Protein AF-A0A7M1NVA7-F1 (afdb_monomer_lite)

pLDDT: mean 88.09, std 11.73, range [38.91, 98.06]

Sequence (233 aa):
MAKPTKEDQPFVYQLGQDVAKLGFEIEKLKSKSVKAMRVTVPARPEDYNGGDLIAKVSLPDEYQHMICIKSRNNEIALIQTGETLEIAAEYREYEFYLAPVYKLNNDAVNATFDPEIVAEIEKTKRDALIYKYLAKYLTDNYLTQVRNEPQVKEYIRALNVYNANVYVNKNGLDALLAKPFVINVQGAELPPKYNEEAKSAIKTELDNINAGRVDLNNASNFEIENYFIDSGV

Foldseek 3Di:
DDDDDPVCVVVVVVVVVVVVVVVVVVVVVVVVPQDWDKDKAAADDPPDPDDWDKDKDQDDPVQAQFFKWKDDPNDTDTDGHHRMDIDTHHNHMDMII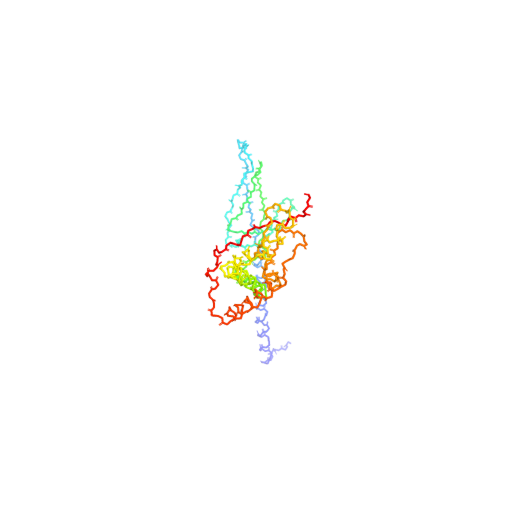IGGDGHPDPPDDDDDDDPVVVVVVVVVVVQQLLQLQLQVVCVVPPQVVCQPDPVQVVLQVVVVDPPWTKFQDPPGRVCCLVFGIDILEPPDDDDVVSRVVSNVVSVVVVVCVVVVVDDSVVRVPPDGDDGHRDDDD

Organism: Haemophilus parainfluenzae (NCBI:txid729)

Radius of gyration: 39.61 Å; chains: 1; bounding box: 88×74×84 Å

Secondary structure (DSSP, 8-state):
-PPPPTTTHHHHHHHHHHHHHHHHHHHHHHTT---PEEEEEPPPPTT--SSPPEEEEEPPGGGTTEEEEEEETTEEEEEE--SEEEEE--SS-EEEEEEEEEE-----------HHHHHHHHHHHHHHHHHHHHHHHHIIIIIHHHHH-HHHHHHHHHTT-TT--EEE--S-HHHHHH-SEEESBTT----HHHHHHHHHHHHHHHHHHHTT-S-GGGGTT--PPP---B---

Structure (mmCIF, N/CA/C/O backbone):
data_AF-A0A7M1NVA7-F1
#
_entry.id   AF-A0A7M1NVA7-F1
#
loop_
_atom_site.group_PDB
_atom_site.id
_atom_site.type_symbol
_atom_site.label_atom_id
_atom_site.label_alt_id
_atom_site.label_comp_id
_atom_site.label_asym_id
_atom_site.label_entity_id
_atom_site.label_seq_id
_atom_site.pdbx_PDB_ins_code
_atom_site.Cartn_x
_atom_site.Cartn_y
_atom_site.Cartn_z
_atom_site.occupancy
_atom_site.B_iso_or_equiv
_atom_site.auth_seq_id
_atom_site.auth_comp_id
_atom_site.auth_asym_id
_atom_site.auth_atom_id
_atom_site.pdbx_PDB_model_num
ATOM 1 N N . MET A 1 1 ? -64.372 -36.812 47.906 1.00 38.91 1 MET A N 1
ATOM 2 C CA . MET A 1 1 ? -62.968 -36.432 47.638 1.00 38.91 1 MET A CA 1
ATOM 3 C C . MET A 1 1 ? -62.234 -37.685 47.190 1.00 38.91 1 MET A C 1
ATOM 5 O O . MET A 1 1 ? -62.098 -38.601 47.992 1.00 38.91 1 MET A O 1
ATOM 9 N N . ALA A 1 2 ? -61.882 -37.788 45.907 1.00 47.19 2 ALA A N 1
ATOM 10 C CA . ALA A 1 2 ? -61.134 -38.934 45.389 1.00 47.19 2 ALA A CA 1
ATOM 11 C C . ALA A 1 2 ? -59.668 -38.829 45.841 1.00 47.19 2 ALA A C 1
ATOM 13 O O . ALA A 1 2 ? -59.059 -37.767 45.723 1.00 47.19 2 ALA A O 1
ATOM 14 N N . LYS A 1 3 ? -59.130 -39.910 46.418 1.00 51.25 3 LYS A N 1
ATOM 15 C CA . LYS A 1 3 ? -57.710 -40.020 46.779 1.00 51.25 3 LYS A CA 1
ATOM 16 C C . LYS A 1 3 ? -56.898 -40.174 45.485 1.00 51.25 3 LYS A C 1
ATOM 18 O O . LYS A 1 3 ? -57.320 -40.978 44.656 1.00 51.25 3 LYS A O 1
ATOM 23 N N . PRO A 1 4 ? -55.762 -39.474 45.317 1.00 52.53 4 PRO A N 1
ATOM 24 C CA . PRO A 1 4 ? -54.924 -39.636 44.132 1.00 52.53 4 PRO A CA 1
ATOM 25 C C . PRO A 1 4 ? -54.472 -41.093 44.014 1.00 52.53 4 PRO A C 1
ATOM 27 O O . PRO A 1 4 ? -54.009 -41.684 44.997 1.00 52.53 4 PRO A O 1
ATOM 30 N N . THR A 1 5 ? -54.636 -41.681 42.835 1.00 55.12 5 THR A N 1
ATOM 31 C CA . THR A 1 5 ? -54.206 -43.049 42.532 1.00 55.12 5 THR A CA 1
ATOM 32 C C . THR A 1 5 ? -52.701 -43.079 42.254 1.00 55.12 5 THR A C 1
ATOM 34 O O . THR A 1 5 ? -52.112 -42.073 41.869 1.00 55.12 5 THR A O 1
ATOM 37 N N . LYS A 1 6 ? -52.043 -44.228 42.478 1.00 54.78 6 LYS A N 1
ATOM 38 C CA . LYS A 1 6 ? -50.573 -44.389 42.380 1.00 54.78 6 LYS A CA 1
ATOM 39 C C . LYS A 1 6 ? -49.962 -43.941 41.037 1.00 54.78 6 LYS A C 1
ATOM 41 O O . LYS A 1 6 ? -48.772 -43.657 41.000 1.00 54.78 6 LYS A O 1
ATOM 46 N N . GLU A 1 7 ? -50.757 -43.857 39.974 1.00 56.41 7 GLU A N 1
ATOM 47 C CA . GLU A 1 7 ? -50.339 -43.405 38.638 1.00 56.41 7 GLU A CA 1
ATOM 48 C C . GLU A 1 7 ? -50.310 -41.873 38.476 1.00 56.41 7 GLU A C 1
ATOM 50 O O . GLU A 1 7 ? -49.596 -41.377 37.612 1.00 56.41 7 GLU A O 1
ATOM 55 N N . ASP A 1 8 ? -50.994 -41.112 39.340 1.00 54.03 8 ASP A N 1
ATOM 56 C CA . ASP A 1 8 ? -51.009 -39.637 39.313 1.00 54.03 8 ASP A CA 1
ATOM 57 C C . ASP A 1 8 ? -49.852 -39.024 40.122 1.00 54.03 8 ASP A C 1
ATOM 59 O O . ASP A 1 8 ? -49.488 -37.859 39.953 1.00 54.03 8 ASP A O 1
ATOM 63 N N . GLN A 1 9 ? -49.246 -39.813 41.016 1.00 57.34 9 GLN A N 1
ATOM 64 C CA . GLN A 1 9 ? -48.135 -39.382 41.870 1.00 57.34 9 GLN A CA 1
ATOM 65 C C . GLN A 1 9 ? -46.875 -38.943 41.099 1.00 57.34 9 GLN A C 1
ATOM 67 O O . GLN A 1 9 ? -46.295 -37.931 41.493 1.00 57.34 9 GLN A O 1
ATOM 72 N N . PRO A 1 10 ? -46.447 -39.617 40.009 1.00 71.69 10 PRO A N 1
ATOM 73 C CA . PRO A 1 10 ? -45.295 -39.193 39.213 1.00 71.69 10 PRO A CA 1
ATOM 74 C C . PRO A 1 10 ? -45.533 -37.852 38.512 1.00 71.69 10 PRO A C 1
ATOM 76 O O . PRO A 1 10 ? -44.642 -37.007 38.496 1.00 71.69 10 PRO A O 1
ATOM 79 N N . PHE A 1 11 ? -46.742 -37.627 37.984 1.00 73.19 11 PHE A N 1
ATOM 80 C CA . PHE A 1 11 ? -47.093 -36.377 37.307 1.00 73.19 11 PHE A CA 1
ATOM 81 C C . PHE A 1 11 ? -47.162 -35.203 38.289 1.00 73.19 11 PHE A C 1
ATOM 83 O O . PHE A 1 11 ? -46.571 -34.156 38.042 1.00 73.19 11 PHE A O 1
ATOM 90 N N . VAL A 1 12 ? -47.818 -35.386 39.440 1.00 77.31 12 VAL A N 1
ATOM 91 C CA . VAL A 1 12 ? -47.896 -34.353 40.488 1.00 77.31 12 VAL A CA 1
ATOM 92 C C . VAL A 1 12 ? -46.509 -34.031 41.057 1.00 77.31 12 VAL A C 1
ATOM 94 O O . VAL A 1 12 ? -46.211 -32.870 41.336 1.00 77.31 12 VAL A O 1
ATOM 97 N N . TYR A 1 13 ? -45.639 -35.034 41.195 1.00 77.25 13 TYR A N 1
ATOM 98 C CA . TYR A 1 13 ? -44.262 -34.844 41.648 1.00 77.25 13 TYR A CA 1
ATOM 99 C C . TYR A 1 13 ? -43.411 -34.082 40.621 1.00 77.25 13 TYR A C 1
ATOM 101 O O . TYR A 1 13 ? -42.731 -33.126 40.993 1.00 77.25 13 TYR A O 1
ATOM 109 N N . GLN A 1 14 ? -43.499 -34.442 39.336 1.00 78.12 14 GLN A N 1
ATOM 110 C CA . GLN A 1 14 ? -42.801 -33.739 38.256 1.00 78.12 14 GLN A CA 1
ATOM 111 C C . GLN A 1 14 ? -43.275 -32.287 38.133 1.00 78.12 14 GLN A C 1
ATOM 113 O O . GLN A 1 14 ? -42.455 -31.375 38.081 1.00 78.12 14 GLN A O 1
ATOM 118 N N . LEU A 1 15 ? -44.589 -32.054 38.196 1.00 79.75 15 LEU A N 1
ATOM 119 C CA . LEU A 1 15 ? -45.159 -30.708 38.182 1.00 79.75 15 LEU A CA 1
ATOM 120 C C . LEU A 1 15 ? -44.648 -29.870 39.365 1.00 79.75 15 LEU A C 1
ATOM 122 O O . LEU A 1 15 ? -44.327 -28.697 39.200 1.00 79.75 15 LEU A O 1
ATOM 126 N N . GLY A 1 16 ? -44.519 -30.469 40.553 1.00 82.38 16 GLY A N 1
ATOM 127 C CA . GLY A 1 16 ? -43.923 -29.813 41.718 1.00 82.38 16 GLY A CA 1
ATOM 128 C C . GLY A 1 16 ? -42.455 -29.425 41.509 1.00 82.38 16 GLY A C 1
ATOM 129 O O . GLY A 1 16 ? -42.055 -28.325 41.896 1.00 82.38 16 GLY A O 1
ATOM 130 N N . GLN A 1 17 ? -41.659 -30.284 40.864 1.00 82.38 17 GLN A N 1
ATOM 131 C CA . GLN A 1 17 ? -40.270 -29.973 40.508 1.00 82.38 17 GLN A CA 1
ATOM 132 C C . GLN A 1 17 ? -40.178 -28.854 39.464 1.00 82.38 17 GLN A C 1
ATOM 134 O O . GLN A 1 17 ? -39.367 -27.940 39.621 1.00 82.38 17 GLN A O 1
ATOM 139 N N . ASP A 1 18 ? -41.030 -28.888 38.441 1.00 78.88 18 ASP A N 1
ATOM 140 C CA . ASP A 1 18 ? -41.051 -27.886 37.375 1.00 78.88 18 ASP A CA 1
ATOM 141 C C . ASP A 1 18 ? -41.488 -26.514 37.913 1.00 78.88 18 ASP A C 1
ATOM 143 O O . ASP A 1 18 ? -40.857 -25.499 37.617 1.00 78.88 18 ASP A O 1
ATOM 147 N N . VAL A 1 19 ? -42.499 -26.473 38.789 1.00 83.75 19 VAL A N 1
ATOM 148 C CA . VAL A 1 19 ? -42.936 -25.245 39.476 1.00 83.75 19 VAL A CA 1
ATOM 149 C C . VAL A 1 19 ? -41.848 -24.712 40.410 1.00 83.75 19 VAL A C 1
ATOM 151 O O . VAL A 1 19 ? -41.619 -23.503 40.448 1.00 83.75 19 VAL A O 1
ATOM 154 N N . ALA A 1 20 ? -41.132 -25.583 41.129 1.00 82.19 20 ALA A N 1
ATOM 155 C CA . ALA A 1 20 ? -40.004 -25.167 41.961 1.00 82.19 20 ALA A CA 1
ATOM 156 C C . ALA A 1 20 ? -38.867 -24.575 41.113 1.00 82.19 20 ALA A C 1
ATOM 158 O O . ALA A 1 20 ? -38.327 -23.523 41.456 1.00 82.19 20 ALA A O 1
ATOM 159 N N . LYS A 1 21 ? -38.537 -25.202 39.978 1.00 84.31 21 LYS A N 1
ATOM 160 C CA . LYS A 1 21 ? -37.525 -24.706 39.039 1.00 84.31 21 LYS A CA 1
ATOM 161 C C . LYS A 1 21 ? -37.910 -23.347 38.454 1.00 84.31 21 LYS A C 1
ATOM 163 O O . LYS A 1 21 ? -37.087 -22.434 38.474 1.00 84.31 21 LYS A O 1
ATOM 168 N N . LEU A 1 22 ? -39.163 -23.181 38.026 1.00 80.19 22 LEU A N 1
ATOM 169 C CA . LEU A 1 22 ? -39.696 -21.891 37.580 1.00 80.19 22 LEU A CA 1
ATOM 170 C C . LEU A 1 22 ? -39.637 -20.841 38.696 1.00 80.19 22 LEU A C 1
ATOM 172 O O . LEU A 1 22 ? -39.240 -19.709 38.444 1.00 80.19 22 LEU A O 1
ATOM 176 N N . GLY A 1 23 ? -39.952 -21.213 39.940 1.00 77.56 23 GLY A N 1
ATOM 177 C CA . GLY A 1 23 ? -39.800 -20.340 41.105 1.00 77.56 23 GLY A CA 1
ATOM 178 C C . GLY A 1 23 ? -38.357 -19.865 41.301 1.00 77.56 23 GLY A C 1
ATOM 179 O O . GLY A 1 23 ? -38.122 -18.671 41.474 1.00 77.56 23 GLY A O 1
ATOM 180 N N . PHE A 1 24 ? -37.379 -20.769 41.192 1.00 77.19 24 PHE A N 1
ATOM 181 C CA . PHE A 1 24 ? -35.955 -20.423 41.259 1.00 77.19 24 PHE A CA 1
ATOM 182 C C . PHE A 1 24 ? -35.499 -19.528 40.098 1.00 77.19 24 PHE A C 1
ATOM 184 O O . PHE A 1 24 ? -34.702 -18.613 40.306 1.00 77.19 24 PHE A O 1
ATOM 191 N N . GLU A 1 25 ? -35.979 -19.768 38.878 1.00 75.81 25 GLU A N 1
ATOM 192 C CA . GLU A 1 25 ? -35.665 -18.934 37.712 1.00 75.81 25 GLU A CA 1
ATOM 193 C C . GLU A 1 25 ? -36.296 -17.537 37.822 1.00 75.81 25 GLU A C 1
ATOM 195 O O . GLU A 1 25 ? -35.631 -16.540 37.539 1.00 75.81 25 GLU A O 1
ATOM 200 N N . ILE A 1 26 ? -37.528 -17.439 38.329 1.00 68.94 26 ILE A N 1
ATOM 201 C CA . ILE A 1 26 ? -38.206 -16.168 38.620 1.00 68.94 26 ILE A CA 1
ATOM 202 C C . ILE A 1 26 ? -37.483 -15.398 39.732 1.00 68.94 26 ILE A C 1
ATOM 204 O O . ILE A 1 26 ? -37.286 -14.191 39.604 1.00 68.94 26 ILE A O 1
ATOM 208 N N . GLU A 1 27 ? -37.039 -16.060 40.801 1.00 66.25 27 GLU A N 1
ATOM 209 C CA . GLU A 1 27 ? -36.246 -15.412 41.856 1.00 66.25 27 GLU A CA 1
ATOM 210 C C . GLU A 1 27 ? -34.886 -14.920 41.334 1.00 66.25 27 GLU A C 1
ATOM 212 O O . GLU A 1 27 ? -34.462 -13.817 41.676 1.00 66.25 27 GLU A O 1
ATOM 217 N N . LYS A 1 28 ? -34.242 -15.653 40.412 1.00 64.31 28 LYS A N 1
ATOM 218 C CA . LYS A 1 28 ? -33.047 -15.167 39.693 1.00 64.31 28 LYS A CA 1
ATOM 219 C C . LYS A 1 28 ? -33.331 -13.956 38.799 1.00 64.31 28 LYS A C 1
ATOM 221 O O . LYS A 1 28 ? -32.433 -13.153 38.563 1.00 64.31 28 LYS A O 1
ATOM 226 N N . LEU A 1 29 ? -34.548 -13.812 38.277 1.00 59.38 29 LEU A N 1
ATOM 227 C CA . LEU A 1 29 ? -34.959 -12.632 37.508 1.00 59.38 29 LEU A CA 1
ATOM 228 C C . LEU A 1 29 ? -35.267 -11.437 38.419 1.00 59.38 29 LEU A C 1
ATOM 230 O O . LEU A 1 29 ? -34.917 -10.312 38.075 1.00 59.38 29 LEU A O 1
ATOM 234 N N . LYS A 1 30 ? -35.845 -11.665 39.603 1.00 54.03 30 LYS A N 1
ATOM 235 C CA . LYS A 1 30 ? -36.041 -10.615 40.617 1.00 54.03 30 LYS A CA 1
ATOM 236 C C . LYS A 1 30 ? -34.721 -10.140 41.226 1.00 54.03 30 LYS A C 1
ATOM 238 O O . LYS A 1 30 ? -34.574 -8.950 41.474 1.00 54.03 30 LYS A O 1
ATOM 243 N N . SER A 1 31 ? -33.745 -11.032 41.418 1.00 47.41 31 SER A N 1
ATOM 244 C CA . SER A 1 31 ? -32.401 -10.666 41.889 1.00 47.41 31 SER A CA 1
ATOM 245 C C . SER A 1 31 ? -31.547 -9.964 40.825 1.00 47.41 31 SER A C 1
ATOM 247 O O . SER A 1 31 ? -30.564 -9.312 41.170 1.00 47.41 31 SER A O 1
ATOM 249 N N . LYS A 1 32 ? -31.963 -9.997 39.548 1.00 53.78 32 LYS A N 1
ATOM 250 C CA . LYS A 1 32 ? -31.504 -9.072 38.497 1.00 53.78 32 LYS A CA 1
ATOM 251 C C . LYS A 1 32 ? -32.165 -7.690 38.588 1.00 53.78 32 LYS A C 1
ATOM 253 O O . LYS A 1 32 ? -32.141 -6.943 37.612 1.00 53.78 32 LYS A O 1
ATOM 258 N N . SER A 1 33 ? -32.728 -7.298 39.736 1.00 53.47 33 SER A N 1
ATOM 259 C CA . SER A 1 33 ? -32.893 -5.880 40.056 1.00 53.47 33 SER A CA 1
ATOM 260 C C . SER A 1 33 ? -31.493 -5.270 40.127 1.00 53.47 33 SER A C 1
ATOM 262 O O . SER A 1 33 ? -30.859 -5.262 41.184 1.00 53.47 33 SER A O 1
ATOM 264 N N . VAL A 1 34 ? -30.955 -4.868 38.979 1.00 61.34 34 VAL A N 1
ATOM 265 C CA . VAL A 1 34 ? -29.620 -4.302 38.902 1.00 61.34 34 VAL A CA 1
ATOM 266 C C . VAL A 1 34 ? -29.663 -3.011 39.710 1.00 61.34 34 VAL A C 1
ATOM 268 O O . VAL A 1 34 ? -30.320 -2.043 39.326 1.00 61.34 34 VAL A O 1
ATOM 271 N N . LYS A 1 35 ? -29.082 -3.043 40.911 1.00 75.06 35 LYS A N 1
ATOM 272 C CA . LYS A 1 35 ? -29.121 -1.910 41.832 1.00 75.06 35 LYS A CA 1
ATOM 273 C C . LYS A 1 35 ? -28.342 -0.791 41.183 1.00 75.06 35 LYS A C 1
ATOM 275 O O . LYS A 1 35 ? -27.145 -0.957 41.004 1.00 75.06 35 LYS A O 1
ATOM 280 N N . ALA A 1 36 ? -29.000 0.316 40.855 1.00 84.25 36 ALA A N 1
ATOM 281 C CA . ALA A 1 36 ? -28.301 1.477 40.338 1.00 84.25 36 ALA A CA 1
ATOM 282 C C . ALA A 1 36 ? -27.303 1.990 41.387 1.00 84.25 36 ALA A C 1
ATOM 284 O O . ALA A 1 36 ? -27.667 2.229 42.541 1.00 84.25 36 ALA A O 1
ATOM 285 N N . MET A 1 37 ? -26.048 2.155 40.990 1.00 89.75 37 MET A N 1
ATOM 286 C CA . MET A 1 37 ? -25.010 2.751 41.815 1.00 89.75 37 MET A CA 1
ATOM 287 C C . MET A 1 37 ? -25.153 4.266 41.755 1.00 89.75 37 MET A C 1
ATOM 289 O O . MET A 1 37 ? -25.205 4.857 40.676 1.00 89.75 37 MET A O 1
ATOM 293 N N . ARG A 1 38 ? -25.196 4.902 42.922 1.00 93.00 38 ARG A N 1
ATOM 294 C CA . ARG A 1 38 ? -25.140 6.357 43.032 1.00 93.00 38 ARG A CA 1
ATOM 295 C C . ARG A 1 38 ? -23.685 6.806 43.068 1.00 93.00 38 ARG A C 1
ATOM 297 O O . ARG A 1 38 ? -22.915 6.302 43.881 1.00 93.00 38 ARG A O 1
ATOM 304 N N . VAL A 1 39 ? -23.332 7.759 42.216 1.00 93.38 39 VAL A N 1
ATOM 305 C CA . VAL A 1 39 ? -22.004 8.375 42.172 1.00 93.38 39 VAL A CA 1
ATOM 306 C C . VAL A 1 39 ? -22.143 9.840 42.560 1.00 93.38 39 VAL A C 1
ATOM 308 O O . VAL A 1 39 ? -22.925 10.566 41.947 1.00 93.38 39 VAL A O 1
ATOM 311 N N . THR A 1 40 ? -21.380 10.259 43.566 1.00 94.88 40 THR A N 1
ATOM 312 C CA . THR A 1 40 ? -21.300 11.653 44.018 1.00 94.88 40 THR A CA 1
ATOM 313 C C . THR A 1 40 ? -20.036 12.282 43.443 1.00 94.88 40 THR A C 1
ATOM 315 O O . THR A 1 40 ? -18.942 11.738 43.597 1.00 94.88 40 THR A O 1
ATOM 318 N N . VAL A 1 41 ? -20.189 13.411 42.756 1.00 93.88 41 VAL A N 1
ATOM 319 C CA . VAL A 1 41 ? -19.095 14.169 42.146 1.00 93.88 41 VAL A CA 1
ATOM 320 C C . VAL A 1 41 ? -18.861 15.421 42.985 1.00 93.88 41 VAL A C 1
ATOM 322 O O . VAL A 1 41 ? -19.807 16.194 43.164 1.00 93.88 41 VAL A O 1
ATOM 325 N N . PRO A 1 42 ? -17.639 15.643 43.501 1.00 93.25 42 PRO A N 1
ATOM 326 C CA . PRO A 1 42 ? -17.353 16.799 44.337 1.00 93.25 42 PRO A CA 1
ATOM 327 C C . PRO A 1 42 ? -17.495 18.103 43.549 1.00 93.25 42 PRO A C 1
ATOM 329 O O . PRO A 1 42 ? -17.278 18.147 42.334 1.00 93.25 42 PRO A O 1
ATOM 332 N N . ALA A 1 43 ? -17.821 19.177 44.266 1.00 92.31 43 ALA A N 1
ATOM 333 C CA . ALA A 1 43 ? -17.772 20.518 43.706 1.00 92.31 43 ALA A CA 1
ATOM 334 C C . ALA A 1 43 ? -16.337 20.881 43.299 1.00 92.31 43 ALA A C 1
ATOM 336 O O . ALA A 1 43 ? -15.359 20.508 43.954 1.00 92.31 43 ALA A O 1
ATOM 337 N N . ARG A 1 44 ? -16.222 21.666 42.234 1.00 91.69 44 ARG A N 1
ATOM 338 C CA . ARG A 1 44 ? -14.988 22.350 41.865 1.00 91.69 44 ARG A CA 1
ATOM 339 C C . ARG A 1 44 ? -14.551 23.280 43.015 1.00 91.69 44 ARG A C 1
ATOM 341 O O . ARG A 1 44 ? -15.397 24.026 43.511 1.00 91.69 44 ARG A O 1
ATOM 348 N N . PRO A 1 45 ? -13.263 23.287 43.414 1.00 91.94 45 PRO A N 1
ATOM 349 C CA . PRO A 1 45 ? -12.751 24.232 44.408 1.00 91.94 45 PRO A CA 1
ATOM 350 C C . PRO A 1 45 ? -12.971 25.688 43.978 1.00 91.94 45 PRO A C 1
ATOM 352 O O . PRO A 1 45 ? -12.763 26.025 42.811 1.00 91.94 45 PRO A O 1
ATOM 355 N N . GLU A 1 46 ? -13.383 26.550 44.912 1.00 86.62 46 GLU A N 1
ATOM 356 C CA . GLU A 1 46 ? -13.740 27.951 44.627 1.00 86.62 46 GLU A CA 1
ATOM 357 C C . GLU A 1 46 ? -12.561 28.786 44.102 1.00 86.62 46 GLU A C 1
ATOM 359 O O . GLU A 1 46 ? -12.752 29.720 43.327 1.00 86.62 46 GLU A O 1
ATOM 364 N N . ASP A 1 47 ? -11.336 28.438 44.494 1.00 89.69 47 ASP A N 1
ATOM 365 C CA . ASP A 1 47 ? -10.089 29.092 44.096 1.00 89.69 47 ASP A CA 1
ATOM 366 C C . ASP A 1 47 ? -9.501 28.546 42.782 1.00 89.69 47 ASP A C 1
ATOM 368 O O . ASP A 1 47 ? -8.537 29.098 42.239 1.00 89.69 47 ASP A O 1
ATOM 372 N N . TYR A 1 48 ? -10.087 27.479 42.228 1.00 87.31 48 TYR A N 1
ATOM 373 C CA . TYR A 1 48 ? -9.623 26.883 40.985 1.00 87.31 48 TYR A CA 1
ATOM 374 C C . TYR A 1 48 ? -10.151 27.664 39.776 1.00 87.31 48 TYR A C 1
ATOM 376 O O . TYR A 1 48 ? -11.316 27.547 39.393 1.00 87.31 48 TYR A O 1
ATOM 384 N N . ASN A 1 49 ? -9.257 28.400 39.110 1.00 81.25 49 ASN A N 1
ATOM 385 C CA . ASN A 1 49 ? -9.538 29.208 37.912 1.00 81.25 49 ASN A CA 1
ATOM 386 C C . ASN A 1 49 ? -9.058 28.566 36.590 1.00 81.25 49 ASN A C 1
ATOM 388 O O . ASN A 1 49 ? -8.951 29.250 35.575 1.00 81.25 49 ASN A O 1
ATOM 392 N N . GLY A 1 50 ? -8.738 27.266 36.591 1.00 83.56 50 GLY A N 1
ATOM 393 C CA . GLY A 1 50 ? -8.330 26.533 35.384 1.00 83.56 50 GLY A CA 1
ATOM 394 C C . GLY A 1 50 ? -9.491 26.176 34.441 1.00 83.56 50 GLY A C 1
ATOM 395 O O . GLY A 1 50 ? -10.605 26.679 34.583 1.00 83.56 50 GLY A O 1
ATOM 396 N N . GLY A 1 51 ? -9.233 25.291 33.475 1.00 86.00 51 GLY A N 1
ATOM 397 C CA . GLY A 1 51 ? -10.254 24.734 32.576 1.00 86.00 51 GLY A CA 1
ATOM 398 C C . GLY A 1 51 ? -11.171 23.715 33.265 1.00 86.00 51 GLY A C 1
ATOM 399 O O . GLY A 1 51 ? -11.506 23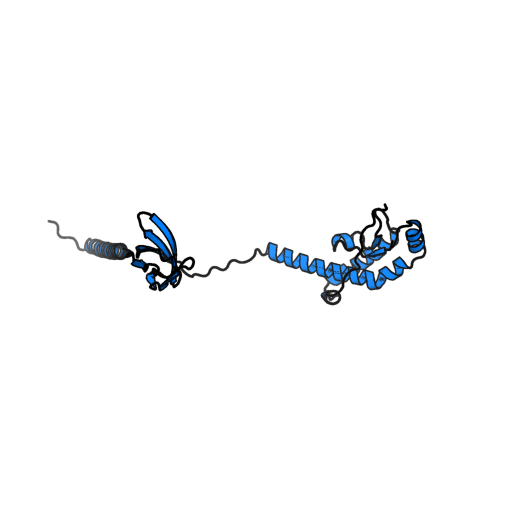.864 34.443 1.00 86.00 51 GLY A O 1
ATOM 400 N N . ASP A 1 52 ? -11.582 22.679 32.536 1.00 86.44 52 ASP A N 1
ATOM 401 C CA . ASP A 1 52 ? -12.389 21.588 33.090 1.00 86.44 52 ASP A CA 1
ATOM 402 C C . ASP A 1 52 ? -11.587 20.784 34.122 1.00 86.44 52 ASP A C 1
ATOM 404 O O . ASP A 1 52 ? -10.451 20.376 33.873 1.00 86.44 52 ASP A O 1
ATOM 408 N N . LEU A 1 53 ? -12.188 20.545 35.290 1.00 91.00 53 LEU A N 1
ATOM 409 C CA . LEU A 1 53 ? -11.609 19.708 36.337 1.00 91.00 53 LEU A CA 1
ATOM 410 C C . LEU A 1 53 ? -12.262 18.329 36.281 1.00 91.00 53 LEU A C 1
ATOM 412 O O . LEU A 1 53 ? -13.477 18.225 36.404 1.00 91.00 53 LEU A O 1
ATOM 416 N N . ILE A 1 54 ? -11.473 17.272 36.106 1.00 93.31 54 ILE A N 1
ATOM 417 C CA . ILE A 1 54 ? -11.989 15.907 35.957 1.00 93.31 54 ILE A CA 1
ATOM 418 C C . ILE A 1 54 ? -11.882 15.151 37.284 1.00 93.31 54 ILE A C 1
ATOM 420 O O . ILE A 1 54 ? -10.795 14.974 37.831 1.00 93.31 54 ILE A O 1
ATOM 424 N N . ALA A 1 55 ? -13.019 14.675 37.785 1.00 92.12 55 ALA A N 1
ATOM 425 C CA . ALA A 1 55 ? -13.111 13.707 38.864 1.00 92.12 55 ALA A CA 1
ATOM 426 C C . ALA A 1 55 ? -13.069 12.285 38.292 1.00 92.12 55 ALA A C 1
ATOM 428 O O . ALA A 1 55 ? -13.730 11.974 37.299 1.00 92.12 55 ALA A O 1
ATOM 429 N N . LYS A 1 56 ? -12.307 11.407 38.941 1.00 94.31 56 LYS A N 1
ATOM 430 C CA . LYS A 1 56 ? -12.151 10.010 38.535 1.00 94.31 56 LYS A CA 1
ATOM 431 C C . LYS A 1 56 ? -12.777 9.096 39.578 1.00 94.31 56 LYS A C 1
ATOM 433 O O . LYS A 1 56 ? -12.437 9.192 40.755 1.00 94.31 56 LYS A O 1
ATOM 438 N N . VAL A 1 57 ? -13.664 8.201 39.148 1.00 92.56 57 VAL A N 1
ATOM 439 C CA . VAL A 1 57 ? -14.262 7.170 40.007 1.00 92.56 57 VAL A CA 1
ATOM 440 C C . VAL A 1 57 ? -13.757 5.790 39.597 1.00 92.56 57 VAL A C 1
ATOM 442 O O . VAL A 1 57 ? -13.804 5.429 38.420 1.00 92.56 57 VAL A O 1
ATOM 445 N N . SER A 1 58 ? -13.267 5.018 40.566 1.00 94.44 58 SER A N 1
ATOM 446 C CA . SER A 1 58 ? -12.979 3.594 40.382 1.00 94.44 58 SER A CA 1
ATOM 447 C C . SER A 1 58 ? -14.281 2.811 40.461 1.00 94.44 58 SER A C 1
ATOM 449 O O . SER A 1 58 ? -15.008 2.918 41.449 1.00 94.44 58 SER A O 1
ATOM 451 N N . LEU A 1 59 ? -14.594 2.057 39.410 1.00 92.38 59 LEU A N 1
ATOM 452 C CA . LEU A 1 59 ? -15.845 1.316 39.324 1.00 92.38 59 LEU A CA 1
ATOM 453 C C . LEU A 1 59 ? -15.690 -0.068 39.972 1.00 92.38 59 LEU A C 1
ATOM 455 O O . LEU A 1 59 ? -14.669 -0.723 39.753 1.00 92.38 59 LEU A O 1
ATOM 459 N N . PRO A 1 60 ? -16.685 -0.550 40.735 1.00 90.81 60 PRO A N 1
ATOM 460 C CA . PRO A 1 60 ? -16.719 -1.940 41.187 1.00 90.81 60 PRO A CA 1
ATOM 461 C C . PRO A 1 60 ? -16.776 -2.912 40.001 1.00 90.81 60 PRO A C 1
ATOM 463 O O . PRO A 1 60 ? -17.340 -2.566 38.966 1.00 90.81 60 PRO A O 1
ATOM 466 N N . ASP A 1 61 ? -16.285 -4.142 40.167 1.00 87.12 61 ASP A N 1
ATOM 467 C CA . ASP A 1 61 ? -16.209 -5.163 39.103 1.00 87.12 61 ASP A CA 1
ATOM 468 C C . ASP A 1 61 ? -17.536 -5.391 38.354 1.00 87.12 61 ASP A C 1
ATOM 470 O O . ASP A 1 61 ? -17.549 -5.661 37.154 1.00 87.12 61 ASP A O 1
ATOM 474 N N . GLU A 1 62 ? -18.673 -5.254 39.042 1.00 86.31 62 GLU A N 1
ATOM 475 C CA . GLU A 1 62 ? -20.015 -5.406 38.457 1.00 86.31 62 GLU A CA 1
ATOM 476 C C . GLU A 1 62 ? -20.412 -4.267 37.487 1.00 86.31 62 GLU A C 1
ATOM 478 O O . GLU A 1 62 ? -21.375 -4.402 36.732 1.00 86.31 62 GLU A O 1
ATOM 483 N N . TYR A 1 63 ? -19.649 -3.170 37.485 1.00 89.62 63 TYR A N 1
ATOM 484 C CA . TYR A 1 63 ? -19.803 -1.990 36.631 1.00 89.62 63 TYR A CA 1
ATOM 485 C C . TYR A 1 63 ? -18.686 -1.829 35.601 1.00 89.62 63 TYR A C 1
ATOM 487 O O . TYR A 1 63 ? -18.777 -0.920 34.777 1.00 89.62 63 TYR A O 1
ATOM 495 N N . GLN A 1 64 ? -17.642 -2.657 35.628 1.00 90.88 64 GLN A N 1
ATOM 496 C CA . GLN A 1 64 ? -16.512 -2.540 34.705 1.00 90.88 64 GLN A CA 1
ATOM 497 C C . GLN A 1 64 ? -16.804 -3.223 33.370 1.00 90.88 64 GLN A C 1
ATOM 499 O O . GLN A 1 64 ? -17.368 -4.318 33.338 1.00 90.88 64 GLN A O 1
ATOM 504 N N . HIS A 1 65 ? -16.383 -2.602 32.265 1.00 90.56 65 HIS A N 1
ATOM 505 C CA . HIS A 1 65 ? -16.590 -3.137 30.911 1.00 90.56 65 HIS A CA 1
ATOM 506 C C . HIS A 1 65 ? -18.069 -3.436 30.622 1.00 90.56 65 HIS A C 1
ATOM 508 O O . HIS A 1 65 ? -18.432 -4.480 30.082 1.00 90.56 65 HIS A O 1
ATOM 514 N N . MET A 1 66 ? -18.944 -2.510 31.010 1.00 90.06 66 MET A N 1
ATOM 515 C CA . MET A 1 66 ? -20.389 -2.622 30.848 1.00 90.06 66 MET A CA 1
ATOM 516 C C . MET A 1 66 ? -20.904 -1.530 29.907 1.00 90.06 66 MET A C 1
ATOM 518 O O . MET A 1 66 ? -20.336 -0.443 29.799 1.00 90.06 66 MET A O 1
ATOM 522 N N . ILE A 1 67 ? -22.041 -1.796 29.272 1.00 91.12 67 ILE A N 1
ATOM 523 C CA . ILE A 1 67 ? -22.951 -0.748 28.817 1.00 91.12 67 ILE A CA 1
ATOM 524 C C . ILE A 1 67 ? -23.860 -0.417 29.999 1.00 91.12 67 ILE A C 1
ATOM 526 O O . ILE A 1 67 ? -24.555 -1.294 30.521 1.00 91.12 67 ILE A O 1
ATOM 530 N N . CYS A 1 68 ? -23.857 0.845 30.410 1.00 92.50 68 CYS A N 1
ATOM 531 C CA . CYS A 1 68 ? -24.613 1.354 31.545 1.00 92.50 68 CYS A CA 1
ATOM 532 C C . CYS A 1 68 ? -25.541 2.496 31.121 1.00 92.50 68 CYS A C 1
ATOM 534 O O . CYS A 1 68 ? -25.209 3.301 30.253 1.00 92.50 68 CYS A O 1
ATOM 536 N N . ILE A 1 69 ? -26.684 2.613 31.791 1.00 93.25 69 ILE A N 1
ATOM 537 C CA . ILE A 1 69 ? -27.545 3.793 31.748 1.00 93.25 69 ILE A CA 1
ATOM 538 C C . ILE A 1 69 ? -27.092 4.758 32.841 1.00 93.25 69 ILE A C 1
ATOM 540 O O . ILE A 1 69 ? -27.132 4.426 34.025 1.00 93.25 69 ILE A O 1
ATOM 544 N N . LYS A 1 70 ? -26.688 5.962 32.448 1.00 94.31 70 LYS A N 1
ATOM 545 C CA . LYS A 1 70 ? -26.442 7.101 33.329 1.00 94.31 70 LYS A CA 1
ATOM 546 C C . LYS A 1 70 ? -27.709 7.948 33.409 1.00 94.31 70 LYS A C 1
ATOM 548 O O . LYS A 1 70 ? -28.218 8.362 32.375 1.00 94.31 70 LYS A O 1
ATOM 553 N N . SER A 1 71 ? -28.187 8.237 34.614 1.00 93.31 71 SER A N 1
ATOM 554 C CA . SER A 1 71 ? -29.362 9.080 34.851 1.00 93.31 71 SER A CA 1
ATOM 555 C C . SER A 1 71 ? -29.021 10.250 35.770 1.00 93.31 71 SER A C 1
ATOM 557 O O . SER A 1 71 ? -28.546 10.038 36.890 1.00 93.31 71 SER A O 1
ATOM 559 N N . ARG A 1 72 ? -29.287 11.481 35.324 1.00 92.56 72 ARG A N 1
ATOM 560 C CA . ARG A 1 72 ? -29.104 12.725 36.094 1.00 92.56 72 ARG A CA 1
ATOM 561 C C . ARG A 1 72 ? -30.102 13.778 35.620 1.00 92.56 72 ARG A C 1
ATOM 563 O O . ARG A 1 72 ? -30.251 13.945 34.425 1.00 92.56 72 ARG A O 1
ATOM 570 N N . ASN A 1 73 ? -30.743 14.520 36.528 1.00 90.12 73 ASN A N 1
ATOM 571 C CA . ASN A 1 73 ? -31.622 15.654 36.184 1.00 90.12 73 ASN A CA 1
ATOM 572 C C . ASN A 1 73 ? -32.685 15.337 35.104 1.00 90.12 73 ASN A C 1
ATOM 574 O O . ASN A 1 73 ? -32.941 16.157 34.230 1.00 90.12 73 ASN A O 1
ATOM 578 N N . ASN A 1 74 ? -33.302 14.150 35.166 1.00 85.94 74 ASN A N 1
ATOM 579 C CA . ASN A 1 74 ? -34.239 13.614 34.159 1.00 85.94 74 ASN A CA 1
ATOM 580 C C . ASN A 1 74 ? -33.641 13.346 32.766 1.00 85.94 74 ASN A C 1
ATOM 582 O O . ASN A 1 74 ? -34.372 12.980 31.848 1.00 85.94 74 ASN A O 1
ATOM 586 N N . GLU A 1 75 ? -32.328 13.467 32.611 1.00 92.94 75 GLU A N 1
ATOM 587 C CA . GLU A 1 75 ? -31.601 13.049 31.422 1.00 92.94 75 GLU A CA 1
ATOM 588 C C . GLU A 1 75 ? -31.059 11.636 31.609 1.00 92.94 75 GLU A C 1
ATOM 590 O O . GLU A 1 75 ? -30.527 11.276 32.664 1.00 92.94 75 GLU A O 1
ATOM 595 N N . ILE A 1 76 ? -31.192 10.840 30.554 1.00 93.06 76 ILE A N 1
ATOM 596 C CA . ILE A 1 76 ? -30.737 9.458 30.489 1.00 93.06 76 ILE A CA 1
ATOM 597 C C . ILE A 1 76 ? -29.758 9.360 29.323 1.00 93.06 76 ILE A C 1
ATOM 599 O O . ILE A 1 76 ? -30.085 9.735 28.199 1.00 93.06 76 ILE A O 1
ATOM 603 N N . ALA A 1 77 ? -28.570 8.824 29.585 1.00 93.56 77 ALA A N 1
ATOM 604 C CA . ALA A 1 77 ? -27.556 8.551 28.577 1.00 93.56 77 ALA A CA 1
ATOM 605 C C . ALA A 1 77 ? -27.084 7.098 28.672 1.00 93.56 77 ALA A C 1
ATOM 607 O O . ALA A 1 77 ? -26.954 6.546 29.762 1.00 93.56 77 ALA A O 1
ATOM 608 N N . LEU A 1 78 ? -26.790 6.486 27.528 1.00 93.62 78 LEU A N 1
ATOM 609 C CA . LEU A 1 78 ? -26.072 5.215 27.463 1.00 93.62 78 LEU A CA 1
ATOM 610 C C . LEU A 1 78 ? -24.574 5.504 27.425 1.00 93.62 78 LEU A C 1
ATOM 612 O O . LEU A 1 78 ? -24.114 6.273 26.584 1.00 93.62 78 LEU A O 1
ATOM 616 N N . ILE A 1 79 ? -23.823 4.893 28.337 1.00 93.88 79 ILE A N 1
ATOM 617 C CA . ILE A 1 79 ? -22.370 5.030 28.414 1.00 93.88 79 ILE A CA 1
ATOM 618 C C . ILE A 1 79 ? -21.705 3.660 28.462 1.00 93.88 79 ILE A C 1
ATOM 620 O O . ILE A 1 79 ? -22.261 2.702 28.999 1.00 93.88 79 ILE A O 1
ATOM 624 N N . GLN A 1 80 ? -20.493 3.582 27.925 1.00 93.38 80 GLN A N 1
ATOM 625 C CA . GLN A 1 80 ? -19.613 2.437 28.104 1.00 93.38 80 GLN A CA 1
ATOM 626 C C . GLN A 1 80 ? -18.658 2.717 29.265 1.00 93.38 80 GLN A C 1
ATOM 628 O O . GLN A 1 80 ? -18.086 3.802 29.354 1.00 93.38 80 GLN A O 1
ATOM 633 N N . THR A 1 81 ? -18.481 1.743 30.149 1.00 92.00 81 THR A N 1
ATOM 634 C CA . THR A 1 81 ? -17.562 1.835 31.285 1.00 92.00 81 THR A CA 1
ATOM 635 C C . THR A 1 81 ? -16.299 1.011 31.050 1.00 92.00 81 THR A C 1
ATOM 637 O O . THR A 1 81 ? -16.336 -0.043 30.418 1.00 92.00 81 THR A O 1
ATOM 640 N N . GLY A 1 82 ? -15.168 1.489 31.570 1.00 90.88 82 GLY A N 1
ATOM 641 C CA . GLY A 1 82 ? -13.946 0.700 31.755 1.00 90.88 82 GLY A CA 1
ATOM 642 C C . GLY A 1 82 ? -13.760 0.348 33.231 1.00 90.88 82 GLY A C 1
ATOM 643 O O . GLY A 1 82 ? -14.738 0.199 33.956 1.00 90.88 82 GLY A O 1
ATOM 644 N N . GLU A 1 83 ? -12.515 0.287 33.697 1.00 92.81 83 GLU A N 1
ATOM 645 C CA . GLU A 1 83 ? -12.197 0.154 35.131 1.00 92.81 83 GLU A CA 1
ATOM 646 C C . GLU A 1 83 ? -12.518 1.430 35.927 1.00 92.81 83 GLU A C 1
ATOM 648 O O . GLU A 1 83 ? -12.818 1.401 37.122 1.00 92.81 83 GLU A O 1
ATOM 653 N N . THR A 1 84 ? -12.454 2.580 35.254 1.00 94.31 84 THR A N 1
ATOM 654 C CA . THR A 1 84 ? -12.688 3.898 35.846 1.00 94.31 84 THR A CA 1
ATOM 655 C C . THR A 1 84 ? -13.606 4.719 34.952 1.00 94.31 84 THR A C 1
ATOM 657 O O . THR A 1 84 ? -13.699 4.472 33.747 1.00 94.31 84 THR A O 1
ATOM 660 N N . LEU A 1 85 ? -14.301 5.685 35.547 1.00 92.81 85 LEU A N 1
ATOM 661 C CA . LEU A 1 85 ? -15.129 6.652 34.835 1.00 92.81 85 LEU A CA 1
ATOM 662 C C . LEU A 1 85 ? -14.639 8.063 35.168 1.00 92.81 85 LEU A C 1
ATOM 664 O O . LEU A 1 85 ? -14.471 8.420 36.335 1.00 92.81 85 LEU A O 1
ATOM 668 N N . GLU A 1 86 ? -14.388 8.847 34.128 1.00 93.81 86 GLU A N 1
ATOM 669 C CA . GLU A 1 86 ? -13.929 10.232 34.222 1.00 93.81 86 GLU A CA 1
ATOM 670 C C . GLU A 1 86 ? -15.104 11.183 34.000 1.00 93.81 86 GLU A C 1
ATOM 672 O O . GLU A 1 86 ? -15.905 11.008 33.080 1.00 93.81 86 GLU A O 1
ATOM 677 N N . ILE A 1 87 ? -15.265 12.145 34.906 1.00 92.56 87 ILE A N 1
ATOM 678 C CA . ILE A 1 87 ? -16.469 12.964 35.019 1.00 92.56 87 ILE A CA 1
ATOM 679 C C . ILE A 1 87 ? -16.059 14.400 35.336 1.00 92.56 87 ILE A C 1
ATOM 681 O O . ILE A 1 87 ? -15.327 14.634 36.292 1.00 92.56 87 ILE A O 1
ATOM 685 N N . ALA A 1 88 ? -16.546 15.377 34.575 1.00 90.19 88 ALA A N 1
ATOM 686 C CA . ALA A 1 88 ? -16.266 16.782 34.857 1.00 90.19 88 ALA A CA 1
ATOM 687 C C . ALA A 1 88 ? -16.923 17.237 36.175 1.00 90.19 88 ALA A C 1
ATOM 689 O O . ALA A 1 88 ? -18.124 17.049 36.382 1.00 90.19 88 ALA A O 1
ATOM 690 N N . ALA A 1 89 ? -16.140 17.844 37.062 1.00 90.25 89 ALA A N 1
ATOM 691 C CA . ALA A 1 89 ? -16.624 18.512 38.259 1.00 90.25 89 ALA A CA 1
ATOM 692 C C . ALA A 1 89 ? -17.272 19.855 37.889 1.00 90.25 89 ALA A C 1
ATOM 694 O O . ALA A 1 89 ? -16.774 20.598 37.043 1.00 90.25 89 ALA A O 1
ATOM 695 N N . GLU A 1 90 ? -18.380 20.177 38.550 1.00 89.06 90 GLU A N 1
ATOM 696 C CA . GLU A 1 90 ? -19.133 21.416 38.340 1.00 89.06 90 GLU A CA 1
ATOM 697 C C . GLU A 1 90 ? -19.004 22.342 39.553 1.00 89.06 90 GLU A C 1
ATOM 699 O O . GLU A 1 90 ? -18.441 21.970 40.579 1.00 89.06 90 GLU A O 1
ATOM 704 N N . TYR A 1 91 ? -19.559 23.554 39.470 1.00 86.94 91 TYR A N 1
ATOM 705 C CA . TYR A 1 91 ? -19.550 24.521 40.578 1.00 86.94 91 TYR A CA 1
ATOM 706 C C . TYR A 1 91 ? -20.204 24.015 41.867 1.00 86.94 91 TYR A C 1
ATOM 708 O O . TYR A 1 91 ? -19.963 24.566 42.936 1.00 86.94 91 TYR A O 1
ATOM 716 N N . ARG A 1 92 ? -21.071 23.006 41.778 1.00 89.19 92 ARG A N 1
ATOM 717 C CA . ARG A 1 92 ? -21.733 22.399 42.930 1.00 89.19 92 ARG A CA 1
ATOM 718 C C . ARG A 1 92 ? -21.518 20.901 42.909 1.00 89.19 92 ARG A C 1
ATOM 720 O O . ARG A 1 92 ? -21.402 20.306 41.840 1.00 89.19 92 ARG A O 1
ATOM 727 N N . GLU A 1 93 ? -21.517 20.318 44.100 1.00 93.38 93 GLU A N 1
ATOM 728 C CA . GLU A 1 93 ? -21.606 18.874 44.250 1.00 93.38 93 GLU A CA 1
ATOM 729 C C . GLU A 1 93 ? -22.884 18.387 43.570 1.00 93.38 93 GLU A C 1
ATOM 731 O O . GLU A 1 93 ? -23.939 19.028 43.648 1.00 93.38 93 GLU A O 1
ATOM 736 N N . TYR A 1 94 ? -22.780 17.260 42.878 1.00 92.88 94 TYR A N 1
ATOM 737 C CA . TYR A 1 94 ? -23.930 16.644 42.249 1.00 92.88 94 TYR A CA 1
ATOM 738 C C . TYR A 1 94 ? -23.832 15.128 42.270 1.00 92.88 94 TYR A C 1
ATOM 740 O O . TYR A 1 94 ? -22.759 14.539 42.385 1.00 92.88 94 TYR A O 1
ATOM 748 N N . GLU A 1 95 ? -24.988 14.495 42.116 1.00 95.06 95 GLU A N 1
ATOM 749 C CA . GLU A 1 95 ? -25.112 13.047 42.087 1.00 95.06 95 GLU A CA 1
ATOM 750 C C . GLU A 1 95 ? -25.709 12.594 40.756 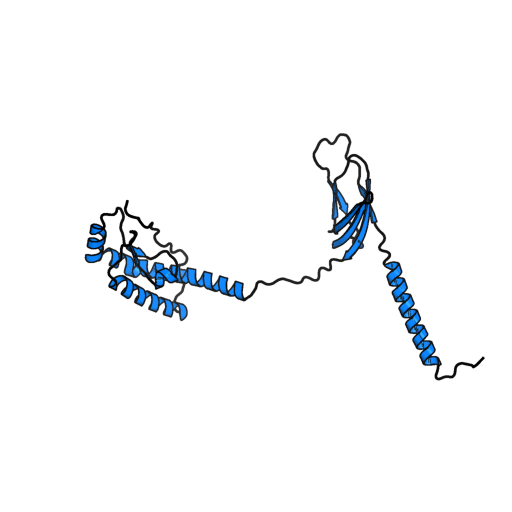1.00 95.06 95 GLU A C 1
ATOM 752 O O . GLU A 1 95 ? -26.493 13.305 40.118 1.00 95.06 95 GLU A O 1
ATOM 757 N N . PHE A 1 96 ? -25.353 11.388 40.336 1.00 94.50 96 PHE A N 1
ATOM 758 C CA . PHE A 1 96 ? -26.041 10.685 39.262 1.00 94.50 96 PHE A CA 1
ATOM 759 C C . PHE A 1 96 ? -26.112 9.192 39.564 1.00 94.50 96 PHE A C 1
ATOM 761 O O . PHE A 1 96 ? -25.380 8.669 40.406 1.00 94.50 96 PHE A O 1
ATOM 768 N N . TYR A 1 97 ? -27.000 8.505 38.856 1.00 93.38 97 TYR A N 1
ATOM 769 C CA . TYR A 1 97 ? -27.178 7.065 38.970 1.00 93.38 97 TYR A CA 1
ATOM 770 C C . TYR A 1 97 ? -26.605 6.363 37.753 1.00 93.38 97 TYR A C 1
ATOM 772 O O . TYR A 1 97 ? -26.763 6.835 36.627 1.00 93.38 97 TYR A O 1
ATOM 780 N N . LEU A 1 98 ? -25.970 5.224 37.988 1.00 92.94 98 LEU A N 1
ATOM 781 C CA . LEU A 1 98 ? -25.464 4.336 36.961 1.00 92.94 98 LEU A CA 1
ATOM 782 C C . LEU A 1 98 ? -26.144 2.979 37.118 1.00 92.94 98 LEU A C 1
ATOM 784 O O . LEU A 1 98 ? -26.071 2.379 38.184 1.00 92.94 98 LEU A O 1
ATOM 788 N N . ALA A 1 99 ? -26.813 2.501 36.075 1.00 91.19 99 ALA A N 1
ATOM 789 C CA . ALA A 1 99 ? -27.460 1.196 36.051 1.00 91.19 99 ALA A CA 1
ATOM 790 C C . ALA A 1 99 ? -26.816 0.324 34.954 1.00 91.19 99 ALA A C 1
ATOM 792 O O . ALA A 1 99 ? -26.918 0.676 33.778 1.00 91.19 99 ALA A O 1
ATOM 793 N N . PRO A 1 100 ? -26.153 -0.792 35.295 1.00 90.06 100 PRO A N 1
ATOM 794 C CA . PRO A 1 100 ? -25.606 -1.725 34.323 1.00 90.06 100 PRO A CA 1
ATOM 795 C C . PRO A 1 100 ? -26.726 -2.369 33.509 1.00 90.06 100 PRO A C 1
ATOM 797 O O . PRO A 1 100 ? -27.720 -2.840 34.061 1.00 90.06 100 PRO A O 1
ATOM 800 N N . VAL A 1 101 ? -26.548 -2.413 32.192 1.00 87.81 101 VAL A N 1
ATOM 801 C CA . VAL A 1 101 ? -27.504 -3.017 31.255 1.00 87.81 101 VAL A CA 1
ATOM 802 C C . VAL A 1 101 ? -26.937 -4.293 30.660 1.00 87.81 101 VAL A C 1
ATOM 804 O O . VAL A 1 101 ? -27.624 -5.312 30.608 1.00 87.81 101 VAL A O 1
ATOM 807 N N . TYR A 1 102 ? -25.685 -4.248 30.207 1.00 83.69 102 TYR A N 1
ATOM 808 C CA . TYR A 1 102 ? -25.081 -5.359 29.483 1.00 83.69 102 TYR A CA 1
ATOM 809 C C . TYR A 1 102 ? -23.584 -5.450 29.751 1.00 83.69 102 TYR A C 1
ATOM 811 O O . TYR A 1 102 ? -22.892 -4.434 29.728 1.00 83.69 102 TYR A O 1
ATOM 819 N N . LYS A 1 103 ? -23.087 -6.669 29.975 1.00 84.56 103 LYS A N 1
ATOM 820 C CA . LYS A 1 103 ? -21.656 -6.928 30.126 1.00 84.56 103 LYS A CA 1
ATOM 821 C C . LYS A 1 103 ? -21.017 -7.099 28.764 1.00 84.56 103 LYS A C 1
ATOM 823 O O . LYS A 1 103 ? -21.440 -7.956 27.992 1.00 84.56 103 LYS A O 1
ATOM 828 N N . LEU A 1 104 ? -20.000 -6.295 28.474 1.00 82.00 104 LEU A N 1
ATOM 829 C CA . LEU A 1 104 ? -19.181 -6.488 27.288 1.00 82.00 104 LEU A CA 1
ATOM 830 C C . LEU A 1 104 ? -18.275 -7.689 27.568 1.00 82.00 104 LEU A C 1
ATOM 832 O O . LEU A 1 104 ? -17.214 -7.564 28.176 1.00 82.00 104 LEU A O 1
ATOM 836 N N . ASN A 1 105 ? -18.748 -8.883 27.202 1.00 70.00 105 ASN A N 1
ATOM 837 C CA . ASN A 1 105 ? -17.930 -10.087 27.250 1.00 70.00 105 ASN A CA 1
ATOM 838 C C . ASN A 1 105 ? -16.721 -9.901 26.332 1.00 70.00 105 ASN A C 1
ATOM 840 O O . ASN A 1 105 ? -16.864 -9.513 25.174 1.00 70.00 105 ASN A O 1
ATOM 844 N N . ASN A 1 106 ? -15.539 -10.212 26.853 1.00 68.12 106 ASN A N 1
ATOM 845 C CA . ASN A 1 106 ? -14.277 -10.128 26.125 1.00 68.12 106 ASN A CA 1
ATOM 846 C C . ASN A 1 106 ? -14.001 -11.407 25.315 1.00 68.12 106 ASN A C 1
ATOM 848 O O . ASN A 1 106 ? -12.859 -11.860 25.235 1.00 68.12 106 ASN A O 1
ATOM 852 N N . ASP A 1 107 ? -15.047 -12.029 24.762 1.00 72.44 107 ASP A N 1
ATOM 853 C CA . ASP A 1 107 ? -14.886 -13.154 23.843 1.00 72.44 107 ASP A CA 1
ATOM 854 C C . ASP A 1 107 ? -14.302 -12.588 22.547 1.00 72.44 107 ASP A C 1
ATOM 856 O O . ASP A 1 107 ? -15.018 -12.110 21.666 1.00 72.44 107 ASP A O 1
ATOM 860 N N . ALA A 1 108 ? -12.971 -12.536 22.492 1.00 73.56 108 ALA A N 1
ATOM 861 C CA . ALA A 1 108 ? -12.241 -11.896 21.415 1.00 73.56 108 ALA A CA 1
ATOM 862 C C . ALA A 1 108 ? -12.507 -12.633 20.098 1.00 73.56 108 ALA A C 1
ATOM 864 O O . ALA A 1 108 ? -12.022 -13.742 19.868 1.00 73.56 108 ALA A O 1
ATOM 865 N N . VAL A 1 109 ? -13.269 -11.990 19.218 1.00 79.75 109 VAL A N 1
ATOM 866 C CA . VAL A 1 109 ? -13.395 -12.387 17.820 1.00 79.75 109 VAL A CA 1
ATOM 867 C C . VAL A 1 109 ? -12.471 -11.488 17.016 1.00 79.75 109 VAL A C 1
ATOM 869 O O . VAL A 1 109 ? -12.661 -10.274 16.956 1.00 79.75 109 VAL A O 1
ATOM 872 N N . ASN A 1 110 ? -11.451 -12.086 16.411 1.00 84.62 110 ASN A N 1
ATOM 873 C CA . ASN A 1 110 ? -10.521 -11.354 15.563 1.00 84.62 110 ASN A CA 1
ATOM 874 C C . ASN A 1 110 ? -11.123 -11.178 14.168 1.00 84.62 110 ASN A C 1
ATOM 876 O O . ASN A 1 110 ? -11.578 -12.145 13.558 1.00 84.62 110 ASN A O 1
ATOM 880 N N . ALA A 1 111 ? -11.078 -9.956 13.645 1.00 86.31 111 ALA A N 1
ATOM 881 C CA . ALA A 1 111 ? -11.302 -9.717 12.227 1.00 86.31 111 ALA A CA 1
ATOM 882 C C . ALA A 1 111 ? -10.046 -10.109 11.435 1.00 86.31 111 ALA A C 1
ATOM 884 O O . ALA A 1 111 ? -8.920 -9.882 11.881 1.00 86.31 111 ALA A O 1
ATOM 885 N N . THR A 1 112 ? -10.236 -10.671 10.246 1.00 90.69 112 THR A N 1
ATOM 886 C CA . THR A 1 112 ? -9.158 -10.958 9.293 1.00 90.69 112 THR A CA 1
ATOM 887 C C . THR A 1 112 ? -9.341 -10.110 8.043 1.00 90.69 112 THR A C 1
ATOM 889 O O . THR A 1 112 ? -10.471 -9.796 7.670 1.00 90.69 112 THR A O 1
ATOM 892 N N . PHE A 1 113 ? -8.239 -9.751 7.381 1.00 90.62 113 PHE A N 1
ATOM 893 C CA . PHE A 1 113 ? -8.314 -9.137 6.055 1.00 90.62 113 PHE A CA 1
ATOM 894 C C . PHE A 1 113 ? -8.894 -10.122 5.039 1.00 90.62 113 PHE A C 1
ATOM 896 O O . PHE A 1 113 ? -8.703 -11.334 5.164 1.00 90.62 113 PHE A O 1
ATOM 903 N N . ASP A 1 114 ? -9.581 -9.584 4.035 1.00 93.88 114 ASP A N 1
ATOM 904 C CA . ASP A 1 114 ? -10.060 -10.361 2.897 1.00 93.88 114 ASP A CA 1
ATOM 905 C C . ASP A 1 114 ? -8.863 -11.000 2.159 1.00 93.88 114 ASP A C 1
ATOM 907 O O . ASP A 1 114 ? -7.945 -10.269 1.761 1.00 93.88 114 ASP A O 1
ATOM 911 N N . PRO A 1 115 ? -8.832 -12.335 1.978 1.00 94.19 115 PRO A N 1
ATOM 912 C CA . PRO A 1 115 ? -7.777 -13.008 1.227 1.00 94.19 115 PRO A CA 1
ATOM 913 C C . PRO A 1 115 ? -7.567 -12.454 -0.188 1.00 94.19 115 PRO A C 1
ATOM 915 O O . PRO A 1 115 ? -6.432 -12.444 -0.661 1.00 94.19 115 PRO A O 1
ATOM 918 N N . GLU A 1 116 ? -8.618 -11.966 -0.855 1.00 94.88 116 GLU A N 1
ATOM 919 C CA . GLU A 1 116 ? -8.513 -11.388 -2.200 1.00 94.88 116 GLU A CA 1
ATOM 920 C C . GLU A 1 116 ? -7.725 -10.073 -2.183 1.00 94.88 116 GLU A C 1
ATOM 922 O O . GLU A 1 116 ? -6.821 -9.877 -2.998 1.00 94.88 116 GLU A O 1
ATOM 927 N N . ILE A 1 117 ? -7.982 -9.218 -1.186 1.00 92.56 117 ILE A N 1
ATOM 928 C CA . ILE A 1 117 ? -7.236 -7.967 -0.982 1.00 92.56 117 ILE A CA 1
ATOM 929 C C . ILE A 1 117 ? -5.766 -8.270 -0.668 1.00 92.56 117 ILE A C 1
ATOM 931 O O . ILE A 1 117 ? -4.863 -7.616 -1.193 1.00 92.56 117 ILE A O 1
ATOM 935 N N . VAL A 1 118 ? -5.499 -9.274 0.175 1.00 95.19 118 VAL A N 1
ATOM 936 C CA . VAL A 1 118 ? -4.122 -9.677 0.502 1.00 95.19 118 VAL A CA 1
ATOM 937 C C . VAL A 1 118 ? -3.385 -10.160 -0.751 1.00 95.19 118 VAL A C 1
ATOM 939 O O . VAL A 1 118 ? -2.257 -9.727 -0.995 1.00 95.19 118 VAL A O 1
ATOM 942 N N . ALA A 1 119 ? -4.029 -10.983 -1.583 1.00 94.81 119 ALA A N 1
ATOM 943 C CA . ALA A 1 119 ? -3.449 -11.470 -2.832 1.00 94.81 119 ALA A CA 1
ATOM 944 C C . ALA A 1 119 ? -3.150 -10.331 -3.827 1.00 94.81 119 ALA A C 1
ATOM 946 O O . ALA A 1 119 ? -2.101 -10.333 -4.477 1.00 94.81 119 ALA A O 1
ATOM 947 N N . GLU A 1 120 ? -4.023 -9.325 -3.928 1.00 94.88 120 GLU A N 1
ATOM 948 C CA . GLU A 1 120 ? -3.805 -8.152 -4.783 1.00 94.88 120 GLU A CA 1
ATOM 949 C C . GLU A 1 120 ? -2.609 -7.303 -4.317 1.00 94.88 120 GLU A C 1
ATOM 951 O O . GLU A 1 120 ? -1.790 -6.858 -5.133 1.00 94.88 120 GLU A O 1
ATOM 956 N N . ILE A 1 121 ? -2.447 -7.131 -3.002 1.00 93.25 121 ILE A N 1
ATOM 957 C CA . ILE A 1 121 ? -1.292 -6.440 -2.413 1.00 93.25 121 ILE A CA 1
ATOM 958 C C . ILE A 1 121 ? 0.004 -7.194 -2.732 1.00 93.25 121 ILE A C 1
ATOM 960 O O . ILE A 1 121 ? 1.004 -6.577 -3.113 1.00 93.25 121 ILE A O 1
ATOM 964 N N . GLU A 1 122 ? 0.011 -8.518 -2.578 1.00 94.56 122 GLU A N 1
ATOM 965 C CA . GLU A 1 122 ? 1.178 -9.351 -2.886 1.00 94.56 122 GLU A CA 1
ATOM 966 C C . GLU A 1 122 ? 1.540 -9.295 -4.370 1.00 94.56 122 GLU A C 1
ATOM 968 O O . GLU A 1 122 ? 2.716 -9.124 -4.708 1.00 94.56 122 GLU A O 1
ATOM 973 N N . LYS A 1 123 ? 0.538 -9.348 -5.255 1.00 94.25 123 LYS A N 1
ATOM 974 C CA . LYS A 1 123 ? 0.732 -9.176 -6.695 1.00 94.25 123 LYS A CA 1
ATOM 975 C C . LYS A 1 123 ? 1.336 -7.810 -7.017 1.00 94.25 123 LYS A C 1
ATOM 977 O O . LYS A 1 123 ? 2.359 -7.751 -7.687 1.00 94.25 123 LYS A O 1
ATOM 982 N N . THR A 1 124 ? 0.783 -6.727 -6.473 1.00 93.94 124 THR A N 1
ATOM 983 C CA . THR A 1 124 ? 1.284 -5.359 -6.702 1.00 93.94 124 THR A CA 1
ATOM 984 C C . THR A 1 124 ? 2.741 -5.205 -6.254 1.00 93.94 124 THR A C 1
ATOM 986 O O . THR A 1 124 ? 3.566 -4.628 -6.965 1.00 93.94 124 THR A O 1
ATOM 989 N N . LYS A 1 125 ? 3.096 -5.766 -5.089 1.00 93.88 125 LYS A N 1
ATOM 990 C CA . LYS A 1 125 ? 4.483 -5.785 -4.596 1.00 93.88 125 LYS A CA 1
ATOM 991 C C . LYS A 1 125 ? 5.404 -6.561 -5.533 1.00 93.88 125 LYS A C 1
ATOM 993 O O . LYS A 1 125 ? 6.507 -6.097 -5.826 1.00 93.88 125 LYS A O 1
ATOM 998 N N . ARG A 1 126 ? 4.959 -7.727 -6.008 1.00 94.31 126 ARG A N 1
ATOM 999 C CA . ARG A 1 126 ? 5.712 -8.545 -6.962 1.00 94.31 126 ARG A CA 1
ATOM 1000 C C . ARG A 1 126 ? 5.915 -7.800 -8.280 1.00 94.31 126 ARG A C 1
ATOM 1002 O O . ARG A 1 126 ? 7.051 -7.713 -8.735 1.00 94.31 126 ARG A O 1
ATOM 1009 N N . ASP A 1 127 ? 4.870 -7.207 -8.845 1.00 95.19 127 ASP A N 1
ATOM 1010 C CA . ASP A 1 127 ? 4.929 -6.479 -10.116 1.00 95.19 127 ASP A CA 1
ATOM 1011 C C . ASP A 1 127 ? 5.876 -5.271 -10.035 1.00 95.19 127 ASP A C 1
ATOM 1013 O O . ASP A 1 127 ? 6.654 -5.030 -10.958 1.00 95.19 127 ASP A O 1
ATOM 1017 N N . ALA A 1 128 ? 5.908 -4.563 -8.899 1.00 94.00 128 ALA A N 1
ATOM 1018 C CA . ALA A 1 128 ? 6.863 -3.480 -8.661 1.00 94.00 128 ALA A CA 1
ATOM 1019 C C . ALA A 1 128 ? 8.328 -3.964 -8.639 1.00 94.00 128 ALA A C 1
ATOM 1021 O O . ALA A 1 128 ? 9.216 -3.286 -9.165 1.00 94.00 128 ALA A O 1
ATOM 1022 N N . LEU A 1 129 ? 8.591 -5.139 -8.058 1.00 95.25 129 LEU A N 1
ATOM 1023 C CA . LEU A 1 129 ? 9.921 -5.754 -8.054 1.00 95.25 129 LEU A CA 1
ATOM 1024 C C . LEU A 1 129 ? 10.333 -6.235 -9.451 1.00 95.25 129 LEU A C 1
ATOM 1026 O O . LEU A 1 129 ? 11.466 -5.993 -9.866 1.00 95.25 129 LEU A O 1
ATOM 1030 N N . ILE A 1 130 ? 9.411 -6.860 -10.190 1.00 97.06 130 ILE A N 1
ATOM 1031 C CA . ILE A 1 130 ? 9.623 -7.267 -11.587 1.00 97.06 130 ILE A CA 1
ATOM 1032 C C . ILE A 1 130 ? 9.963 -6.045 -12.436 1.00 97.06 130 ILE A C 1
ATOM 1034 O O . ILE A 1 130 ? 10.962 -6.049 -13.151 1.00 97.06 130 ILE A O 1
ATOM 1038 N N . TYR A 1 131 ? 9.172 -4.979 -12.320 1.00 97.00 131 TYR A N 1
ATOM 1039 C CA . TYR A 1 131 ? 9.412 -3.724 -13.021 1.00 97.00 131 TYR A CA 1
ATOM 1040 C C . TYR A 1 131 ? 10.817 -3.176 -12.752 1.00 97.00 131 TYR A C 1
ATOM 1042 O O . TYR A 1 131 ? 11.552 -2.909 -13.702 1.00 97.00 131 TYR A O 1
ATOM 1050 N N . LYS A 1 132 ? 11.224 -3.061 -11.480 1.00 96.69 132 LYS A N 1
ATOM 1051 C CA . LYS A 1 132 ? 12.570 -2.587 -11.120 1.00 96.69 132 LYS A CA 1
ATOM 1052 C C . LYS A 1 132 ? 13.667 -3.465 -11.713 1.00 96.69 132 LYS A C 1
ATOM 1054 O O . LYS A 1 132 ? 14.640 -2.937 -12.248 1.00 96.69 132 LYS A O 1
ATOM 1059 N N . TYR A 1 133 ? 13.504 -4.784 -11.645 1.00 97.81 133 TYR A N 1
ATOM 1060 C CA . TYR A 1 133 ? 14.465 -5.724 -12.209 1.00 97.81 133 TYR A CA 1
ATOM 1061 C C . TYR A 1 133 ? 14.609 -5.562 -13.723 1.00 97.81 133 TYR A C 1
ATOM 1063 O O . TYR A 1 133 ? 15.720 -5.373 -14.215 1.00 97.81 133 TYR A O 1
ATOM 1071 N N . LEU A 1 134 ? 13.497 -5.573 -14.461 1.00 97.88 134 LEU A N 1
ATOM 1072 C CA . LEU A 1 134 ? 13.518 -5.442 -15.918 1.00 97.88 134 LEU A CA 1
ATOM 1073 C C . LEU A 1 134 ? 14.036 -4.067 -16.358 1.00 97.88 134 LEU A C 1
ATOM 1075 O O . LEU A 1 134 ? 14.799 -3.973 -17.318 1.00 97.88 134 LEU A O 1
ATOM 1079 N N . ALA A 1 135 ? 13.685 -3.002 -15.634 1.00 97.94 135 ALA A N 1
ATOM 1080 C CA . ALA A 1 135 ? 14.207 -1.666 -15.898 1.00 97.94 135 ALA A CA 1
ATOM 1081 C C . ALA A 1 135 ? 15.726 -1.589 -15.678 1.00 97.94 135 ALA A C 1
ATOM 1083 O O . ALA A 1 135 ? 16.438 -1.010 -16.504 1.00 97.94 135 ALA A O 1
ATOM 1084 N N . LYS A 1 136 ? 16.238 -2.213 -14.608 1.00 97.62 136 LYS A N 1
ATOM 1085 C CA . LYS A 1 136 ? 17.680 -2.344 -14.371 1.00 97.62 136 LYS A CA 1
ATOM 1086 C C . LYS A 1 136 ? 18.351 -3.131 -15.492 1.00 97.62 136 LYS A C 1
ATOM 1088 O O . LYS A 1 136 ? 19.339 -2.667 -16.050 1.00 97.62 136 LYS A O 1
ATOM 1093 N N . TYR A 1 137 ? 17.790 -4.280 -15.861 1.00 97.50 137 TYR A N 1
ATOM 1094 C CA . TYR A 1 137 ? 18.310 -5.132 -16.926 1.00 97.50 137 TYR A CA 1
ATOM 1095 C C . TYR A 1 137 ? 18.434 -4.375 -18.257 1.00 97.50 137 TYR A C 1
ATOM 1097 O O . TYR A 1 137 ? 19.478 -4.426 -18.904 1.00 97.50 137 TYR A O 1
ATOM 1105 N N . LEU A 1 138 ? 17.410 -3.610 -18.642 1.00 98.06 138 LEU A N 1
ATOM 1106 C CA . LEU A 1 138 ? 17.461 -2.761 -19.835 1.00 98.06 138 LEU A CA 1
ATOM 1107 C C . LEU A 1 138 ? 18.499 -1.641 -19.719 1.00 98.06 138 LEU A C 1
ATOM 1109 O O . LEU A 1 138 ? 19.181 -1.330 -20.695 1.00 98.06 138 LEU A O 1
ATOM 1113 N N . THR A 1 139 ? 18.628 -1.044 -18.535 1.00 97.31 139 THR A N 1
ATOM 1114 C CA . THR A 1 139 ? 19.598 0.026 -18.270 1.00 97.31 139 THR A CA 1
ATOM 1115 C C . THR A 1 139 ? 21.031 -0.479 -18.423 1.00 97.31 139 THR A C 1
ATOM 1117 O O . THR A 1 139 ? 21.820 0.132 -19.142 1.00 97.31 139 THR A O 1
ATOM 1120 N N . ASP A 1 140 ? 21.343 -1.617 -17.803 1.00 96.31 140 ASP A N 1
ATOM 1121 C CA . ASP A 1 140 ? 22.683 -2.203 -17.796 1.00 96.31 140 ASP A CA 1
ATOM 1122 C C . ASP A 1 140 ? 23.090 -2.746 -19.173 1.00 96.31 140 ASP A C 1
ATOM 1124 O O . ASP A 1 140 ? 24.236 -2.578 -19.586 1.00 96.31 140 ASP A O 1
ATOM 1128 N N . ASN A 1 141 ? 22.163 -3.400 -19.885 1.00 96.81 141 ASN A N 1
ATOM 1129 C CA . ASN A 1 141 ? 22.505 -4.196 -21.069 1.00 96.81 141 ASN A CA 1
ATOM 1130 C C . ASN A 1 141 ? 22.190 -3.509 -22.406 1.00 96.81 141 ASN A C 1
ATOM 1132 O O . ASN A 1 141 ? 22.816 -3.840 -23.407 1.00 96.81 141 ASN A O 1
ATOM 1136 N N . TYR A 1 142 ? 21.244 -2.564 -22.449 1.00 96.88 142 TYR A N 1
ATOM 1137 C CA . TYR A 1 142 ? 20.715 -2.041 -23.718 1.00 96.88 142 TYR A CA 1
ATOM 1138 C C . TYR A 1 142 ? 20.766 -0.514 -23.827 1.00 96.88 142 TYR A C 1
ATOM 1140 O O . TYR A 1 142 ? 21.117 0.012 -24.883 1.00 96.88 142 TYR A O 1
ATOM 1148 N N . LEU A 1 143 ? 20.445 0.225 -22.759 1.00 97.06 143 LEU A N 1
ATOM 1149 C CA . LEU A 1 143 ? 20.224 1.676 -22.824 1.00 97.06 143 LEU A CA 1
ATOM 1150 C C . LEU A 1 143 ? 21.429 2.436 -23.396 1.00 97.06 143 LEU A C 1
ATOM 1152 O O . LEU A 1 143 ? 21.274 3.275 -24.284 1.00 97.06 143 LEU A O 1
ATOM 1156 N N . THR A 1 144 ? 22.637 2.125 -22.920 1.00 96.69 144 THR A N 1
ATOM 1157 C CA . THR A 1 144 ? 23.872 2.771 -23.392 1.00 96.69 144 THR A CA 1
ATOM 1158 C C . THR A 1 144 ? 24.146 2.473 -24.862 1.00 96.69 144 THR A C 1
ATOM 1160 O O . THR A 1 144 ? 24.584 3.365 -25.588 1.00 96.69 144 THR A O 1
ATOM 1163 N N . GLN A 1 145 ? 23.878 1.250 -25.324 1.00 95.69 145 GLN A N 1
ATOM 1164 C CA . GLN A 1 145 ? 24.037 0.895 -26.732 1.00 95.69 145 GLN A CA 1
ATOM 1165 C C . GLN A 1 145 ? 23.046 1.682 -27.594 1.00 9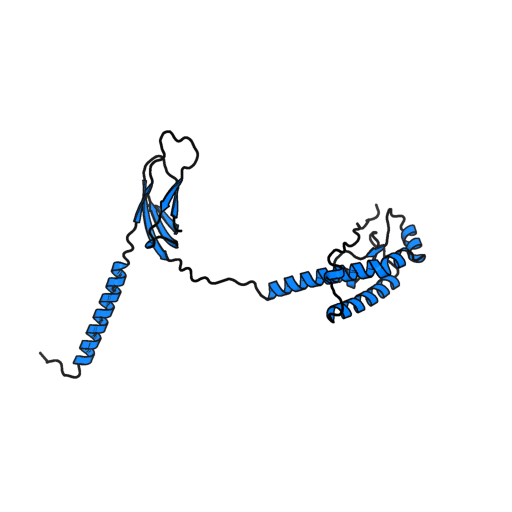5.69 145 GLN A C 1
ATOM 1167 O O . GLN A 1 145 ? 23.473 2.386 -28.504 1.00 95.69 145 GLN A O 1
ATOM 1172 N N . VAL A 1 146 ? 21.754 1.656 -27.249 1.00 96.25 146 VAL A N 1
ATOM 1173 C CA . VAL A 1 146 ? 20.696 2.366 -27.989 1.00 96.25 146 VAL A CA 1
ATOM 1174 C C . VAL A 1 146 ? 20.986 3.866 -28.069 1.00 96.25 146 VAL A C 1
ATOM 1176 O O . VAL A 1 146 ? 20.899 4.453 -29.144 1.00 96.25 146 VAL A O 1
ATOM 1179 N N . ARG A 1 147 ? 21.409 4.493 -26.963 1.00 96.38 147 ARG A N 1
ATOM 1180 C CA . ARG A 1 147 ? 21.822 5.910 -26.938 1.00 96.38 147 ARG A CA 1
ATOM 1181 C C . ARG A 1 147 ? 23.017 6.201 -27.851 1.00 96.38 147 ARG A C 1
ATOM 1183 O O . ARG A 1 147 ? 23.184 7.332 -28.307 1.00 96.38 147 ARG A O 1
ATOM 1190 N N . ASN A 1 148 ? 23.880 5.214 -28.086 1.00 96.19 148 ASN A N 1
ATOM 1191 C CA . ASN A 1 148 ? 25.102 5.381 -28.862 1.00 96.19 148 ASN A CA 1
ATOM 1192 C C . ASN A 1 148 ? 24.961 5.085 -30.354 1.00 96.19 148 ASN A C 1
ATOM 1194 O O . ASN A 1 148 ? 25.847 5.501 -31.107 1.00 96.19 148 ASN A O 1
ATOM 1198 N N . GLU A 1 149 ? 23.861 4.462 -30.772 1.00 96.06 149 GLU A N 1
ATOM 1199 C CA . GLU A 1 149 ? 23.564 4.166 -32.170 1.00 96.06 149 GLU A CA 1
ATOM 1200 C C . GLU A 1 149 ? 23.544 5.443 -33.031 1.00 96.06 149 GLU A C 1
ATOM 1202 O O . GLU A 1 149 ? 22.840 6.404 -32.692 1.00 96.06 149 GLU A O 1
ATOM 1207 N N . PRO A 1 150 ? 24.269 5.484 -34.169 1.00 95.06 150 PRO A N 1
ATOM 1208 C CA . PRO A 1 150 ? 24.351 6.677 -35.013 1.00 95.06 150 PRO A CA 1
ATOM 1209 C C . PRO A 1 150 ? 22.982 7.212 -35.448 1.00 95.06 150 PRO A C 1
ATOM 1211 O O . PRO A 1 150 ? 22.735 8.410 -35.344 1.00 95.06 150 PRO A O 1
ATOM 1214 N N . GLN A 1 151 ? 22.071 6.314 -35.842 1.00 93.12 151 GLN A N 1
ATOM 1215 C CA . GLN A 1 151 ? 20.707 6.666 -36.258 1.00 93.12 151 GLN A CA 1
ATOM 1216 C C . GLN A 1 151 ? 19.903 7.312 -35.122 1.00 93.12 151 GLN A C 1
ATOM 1218 O O . GLN A 1 151 ? 19.132 8.237 -35.358 1.00 93.12 151 GLN A O 1
ATOM 1223 N N . VAL A 1 152 ? 20.089 6.847 -33.881 1.00 94.56 152 VAL A N 1
ATOM 1224 C CA . VAL A 1 152 ? 19.407 7.410 -32.707 1.00 94.56 152 VAL A CA 1
ATOM 1225 C C . VAL A 1 152 ? 19.976 8.786 -32.383 1.00 94.56 152 VAL A C 1
ATOM 1227 O O . VAL A 1 152 ? 19.214 9.728 -32.192 1.00 94.56 152 VAL A O 1
ATOM 1230 N N . LYS A 1 153 ? 21.305 8.937 -32.381 1.00 94.12 153 LYS A N 1
ATOM 1231 C CA . LYS A 1 153 ? 21.958 10.233 -32.141 1.00 94.12 153 LYS A CA 1
ATOM 1232 C C . LYS A 1 153 ? 21.564 11.283 -33.172 1.00 94.12 153 LYS A C 1
ATOM 1234 O O . LYS A 1 153 ? 21.327 12.430 -32.805 1.00 94.12 153 LYS A O 1
ATOM 1239 N N . GLU A 1 154 ? 21.520 10.908 -34.446 1.00 93.75 154 GLU A N 1
ATOM 1240 C CA . GLU A 1 154 ? 21.098 11.800 -35.525 1.00 93.75 154 GLU A CA 1
ATOM 1241 C C . GLU A 1 154 ? 19.632 12.211 -35.363 1.00 93.75 154 GLU A C 1
ATOM 1243 O O . GLU A 1 154 ? 19.333 13.404 -35.388 1.00 93.75 154 GLU A O 1
ATOM 1248 N N . TYR A 1 155 ? 18.743 11.251 -35.089 1.00 93.12 155 TYR A N 1
ATOM 1249 C CA . TYR A 1 155 ? 17.330 11.529 -34.847 1.00 93.12 155 TYR A CA 1
ATOM 1250 C C . TYR A 1 155 ? 17.117 12.464 -33.648 1.00 93.12 155 TYR A C 1
ATOM 1252 O O . TYR A 1 155 ? 16.444 13.481 -33.778 1.00 93.12 155 TYR A O 1
ATOM 1260 N N . ILE A 1 156 ? 17.754 12.184 -32.505 1.00 93.19 156 ILE A N 1
ATOM 1261 C CA . ILE A 1 156 ? 17.673 13.024 -31.301 1.00 93.19 156 ILE A CA 1
ATOM 1262 C C . ILE A 1 156 ? 18.180 14.448 -31.572 1.00 93.19 156 ILE A C 1
ATOM 1264 O O . ILE A 1 156 ? 17.558 15.411 -31.131 1.00 93.19 156 ILE A O 1
ATOM 1268 N N . ARG A 1 157 ? 19.274 14.610 -32.332 1.00 91.50 157 ARG A N 1
ATOM 1269 C CA . ARG A 1 157 ? 19.771 15.938 -32.735 1.00 91.50 157 ARG A CA 1
ATOM 1270 C C . ARG A 1 157 ? 18.777 16.680 -33.625 1.00 91.50 157 ARG A C 1
ATOM 1272 O O . ARG A 1 157 ? 18.609 17.882 -33.453 1.00 91.50 157 ARG A O 1
ATOM 1279 N N . ALA A 1 158 ? 18.121 15.978 -34.548 1.00 91.69 158 ALA A N 1
ATOM 1280 C CA . ALA A 1 158 ? 17.140 16.566 -35.457 1.00 91.69 158 ALA A CA 1
ATOM 1281 C C . ALA A 1 158 ? 15.882 17.079 -34.737 1.00 91.69 158 ALA A C 1
ATOM 1283 O O . ALA A 1 158 ? 15.241 17.999 -35.239 1.00 91.69 158 ALA A O 1
ATOM 1284 N N . LEU A 1 159 ? 15.553 16.539 -33.555 1.00 90.25 159 LEU A N 1
ATOM 1285 C CA . LEU A 1 159 ? 14.457 17.057 -32.727 1.00 90.25 159 LEU A CA 1
ATOM 1286 C C . LEU A 1 159 ? 14.726 18.484 -32.224 1.00 90.25 159 LEU A C 1
ATOM 1288 O O . LEU A 1 159 ? 13.774 19.200 -31.942 1.00 90.25 159 LEU A O 1
ATOM 1292 N N . ASN A 1 160 ? 15.995 18.904 -32.124 1.00 87.88 160 ASN A N 1
ATOM 1293 C CA . ASN A 1 160 ? 16.401 20.238 -31.664 1.00 87.88 160 ASN A CA 1
ATOM 1294 C C . ASN A 1 160 ? 15.799 20.644 -30.296 1.00 87.88 160 ASN A C 1
ATOM 1296 O O . ASN A 1 160 ? 15.547 21.819 -30.041 1.00 87.88 160 ASN A O 1
ATOM 1300 N N . VAL A 1 161 ? 15.577 19.666 -29.410 1.00 87.25 161 VAL A N 1
ATOM 1301 C CA . VAL A 1 161 ? 15.072 19.871 -28.044 1.00 87.25 161 VAL A CA 1
ATOM 1302 C C . VAL A 1 161 ? 16.219 19.726 -27.046 1.00 87.25 161 VAL A C 1
ATOM 1304 O O . VAL A 1 161 ? 17.022 18.789 -27.121 1.00 87.25 161 VAL A O 1
ATOM 1307 N N . TYR A 1 162 ? 16.308 20.661 -26.100 1.00 82.62 162 TYR A N 1
ATOM 1308 C CA . TYR A 1 162 ? 17.337 20.637 -25.064 1.00 82.62 162 TYR A CA 1
ATOM 1309 C C . TYR A 1 162 ? 17.189 19.391 -24.180 1.00 82.62 162 TYR A C 1
ATOM 1311 O O . TYR A 1 162 ? 16.095 19.054 -23.741 1.00 82.62 162 TYR A O 1
ATOM 1319 N N . ASN A 1 163 ? 18.301 18.698 -23.908 1.00 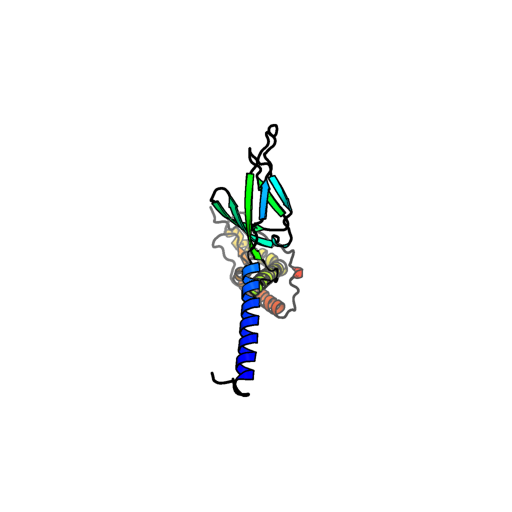87.62 163 ASN A N 1
ATOM 1320 C CA . ASN A 1 163 ? 18.331 17.446 -23.141 1.00 87.62 163 ASN A CA 1
ATOM 1321 C C . ASN A 1 163 ? 17.450 16.309 -23.701 1.00 87.62 163 ASN A C 1
ATOM 1323 O O . ASN A 1 163 ? 17.090 15.397 -22.953 1.00 87.62 163 ASN A O 1
ATOM 1327 N N . ALA A 1 164 ? 17.122 16.315 -24.999 1.00 92.69 164 ALA A N 1
ATOM 1328 C CA . ALA A 1 164 ? 16.474 15.170 -25.628 1.00 92.69 164 ALA A CA 1
ATOM 1329 C C . ALA A 1 164 ? 17.378 13.927 -25.556 1.00 92.69 164 ALA A C 1
ATOM 1331 O O . ALA A 1 164 ? 18.554 13.975 -25.923 1.00 92.69 164 ALA A O 1
ATOM 1332 N N . ASN A 1 165 ? 16.843 12.809 -25.073 1.00 95.06 165 ASN A N 1
ATOM 1333 C CA . ASN A 1 165 ? 17.559 11.546 -24.960 1.00 95.06 165 ASN A CA 1
ATOM 1334 C C . ASN A 1 165 ? 16.588 10.357 -24.898 1.00 95.06 165 ASN A C 1
ATOM 1336 O O . ASN A 1 165 ? 15.377 10.510 -24.741 1.00 95.06 165 ASN A O 1
ATOM 1340 N N . VAL A 1 166 ? 17.141 9.153 -25.013 1.00 96.81 166 VAL A N 1
ATOM 1341 C CA . VAL A 1 166 ? 16.423 7.893 -24.814 1.00 96.81 166 VAL A CA 1
ATOM 1342 C C . VAL A 1 166 ? 16.437 7.518 -23.342 1.00 96.81 166 VAL A C 1
ATOM 1344 O O . VAL A 1 166 ? 17.477 7.624 -22.698 1.00 96.81 166 VAL A O 1
ATOM 1347 N N . TYR A 1 167 ? 15.320 7.019 -22.826 1.00 97.44 167 TYR A N 1
ATOM 1348 C CA . TYR A 1 167 ? 15.164 6.559 -21.451 1.00 97.44 167 TYR A CA 1
ATOM 1349 C C . TYR A 1 167 ? 14.453 5.212 -21.412 1.00 97.44 167 TYR A C 1
ATOM 1351 O O . TYR A 1 167 ? 13.632 4.905 -22.280 1.00 97.44 167 TYR A O 1
ATOM 1359 N N . VAL A 1 168 ? 14.743 4.421 -20.379 1.00 97.88 168 VAL A N 1
ATOM 1360 C CA . VAL A 1 168 ? 13.903 3.273 -20.020 1.00 97.88 168 VAL A CA 1
ATOM 1361 C C . VAL A 1 168 ? 12.560 3.806 -19.530 1.00 97.88 168 VAL A C 1
ATOM 1363 O O . VAL A 1 168 ? 12.511 4.781 -18.784 1.00 97.88 168 VAL A O 1
ATOM 1366 N N . ASN A 1 169 ? 11.466 3.193 -19.967 1.00 96.69 169 ASN A N 1
ATOM 1367 C CA . ASN A 1 169 ? 10.126 3.664 -19.651 1.00 96.69 169 ASN A CA 1
ATOM 1368 C C . ASN A 1 169 ? 9.830 3.575 -18.147 1.00 96.69 169 ASN A C 1
ATOM 1370 O O . ASN A 1 169 ? 9.850 2.492 -17.564 1.00 96.69 169 ASN A O 1
ATOM 1374 N N . LYS A 1 170 ? 9.512 4.721 -17.532 1.00 95.25 170 LYS A N 1
ATOM 1375 C CA . LYS A 1 170 ? 9.285 4.825 -16.084 1.00 95.25 170 LYS A CA 1
ATOM 1376 C C . LYS A 1 170 ? 7.838 4.634 -15.622 1.00 95.25 170 LYS A C 1
ATOM 1378 O O . LYS A 1 170 ? 7.552 4.780 -14.435 1.00 95.25 170 LYS A O 1
ATOM 1383 N N . ASN A 1 171 ? 6.921 4.325 -16.537 1.00 94.62 171 ASN A N 1
ATOM 1384 C CA . ASN A 1 171 ? 5.478 4.316 -16.276 1.00 94.62 171 ASN A CA 1
ATOM 1385 C C . ASN A 1 171 ? 4.948 2.958 -15.765 1.00 94.62 171 ASN A C 1
ATOM 1387 O O . ASN A 1 171 ? 3.782 2.630 -15.975 1.00 94.62 171 ASN A O 1
ATOM 1391 N N . GLY A 1 172 ? 5.793 2.168 -15.095 1.00 94.75 172 GLY A N 1
ATOM 1392 C CA . GLY A 1 172 ? 5.425 0.876 -14.508 1.00 94.75 172 GLY A CA 1
ATOM 1393 C C . GLY A 1 172 ? 5.568 -0.322 -15.453 1.00 94.75 172 GLY A C 1
ATOM 1394 O O . GLY A 1 172 ? 5.989 -0.189 -16.603 1.00 94.75 172 GLY A O 1
ATOM 1395 N N . LEU A 1 173 ? 5.240 -1.513 -14.935 1.00 97.00 173 LEU A N 1
ATOM 1396 C CA . LEU A 1 173 ? 5.506 -2.798 -15.593 1.00 97.00 173 LEU A CA 1
ATOM 1397 C C . LEU A 1 173 ? 4.826 -2.917 -16.961 1.00 97.00 173 LEU A C 1
ATOM 1399 O O . LEU A 1 173 ? 5.497 -3.206 -17.948 1.00 97.00 173 LEU A O 1
ATOM 1403 N N . ASP A 1 174 ? 3.523 -2.650 -17.039 1.00 97.00 174 ASP A N 1
ATOM 1404 C CA . ASP A 1 174 ? 2.763 -2.804 -18.286 1.00 97.00 174 ASP A CA 1
ATOM 1405 C C . ASP A 1 174 ? 3.280 -1.874 -19.388 1.00 97.00 174 ASP A C 1
ATOM 1407 O O . ASP A 1 174 ? 3.466 -2.287 -20.535 1.00 97.00 174 ASP A O 1
ATOM 1411 N N . ALA A 1 175 ? 3.587 -0.624 -19.033 1.00 96.00 175 ALA A N 1
ATOM 1412 C CA . ALA A 1 175 ? 4.153 0.344 -19.962 1.00 96.00 175 ALA A CA 1
ATOM 1413 C C . ALA A 1 175 ? 5.557 -0.069 -20.427 1.00 96.00 175 ALA A C 1
ATOM 1415 O O . ALA A 1 175 ? 5.869 0.071 -21.611 1.00 96.00 175 ALA A O 1
ATOM 1416 N N . LEU A 1 176 ? 6.380 -0.612 -19.525 1.00 97.50 176 LEU A N 1
ATOM 1417 C CA . LEU A 1 176 ? 7.710 -1.129 -19.841 1.00 97.50 176 LEU A CA 1
ATOM 1418 C C . LEU A 1 176 ? 7.640 -2.333 -20.793 1.00 97.50 176 LEU A C 1
ATOM 1420 O O . LEU A 1 176 ? 8.377 -2.379 -21.774 1.00 97.50 176 LEU A O 1
ATOM 1424 N N . LEU A 1 177 ? 6.726 -3.278 -20.548 1.00 97.25 177 LEU A N 1
ATOM 1425 C CA . LEU A 1 177 ? 6.508 -4.448 -21.409 1.00 97.25 177 LEU A CA 1
ATOM 1426 C C . LEU A 1 177 ? 5.948 -4.062 -22.787 1.00 97.25 177 LEU A C 1
ATOM 1428 O O . LEU A 1 177 ? 6.225 -4.728 -23.790 1.00 97.25 177 LEU A O 1
ATOM 1432 N N . ALA A 1 178 ? 5.155 -2.993 -22.855 1.00 96.12 178 ALA A N 1
ATOM 1433 C CA . ALA A 1 178 ? 4.607 -2.484 -24.104 1.00 96.12 178 ALA A CA 1
ATOM 1434 C C . ALA A 1 178 ? 5.648 -1.710 -24.926 1.00 96.12 178 ALA A C 1
ATOM 1436 O O . ALA A 1 178 ? 5.799 -1.982 -26.120 1.00 96.12 178 ALA A O 1
ATOM 1437 N N . LYS A 1 179 ? 6.353 -0.766 -24.288 1.00 95.69 179 LYS A N 1
ATOM 1438 C CA . LYS A 1 179 ? 7.310 0.164 -24.902 1.00 95.69 179 LYS A CA 1
ATOM 1439 C C . LYS A 1 179 ? 8.519 0.352 -23.967 1.00 95.69 179 LYS A C 1
ATOM 1441 O O . LYS A 1 179 ? 8.499 1.275 -23.150 1.00 95.69 179 LYS A O 1
ATOM 1446 N N . PRO A 1 180 ? 9.550 -0.510 -24.068 1.00 97.38 180 PRO A N 1
ATOM 1447 C CA . PRO A 1 180 ? 10.716 -0.501 -23.179 1.00 97.38 180 PRO A CA 1
ATOM 1448 C C . PRO A 1 180 ? 11.489 0.820 -23.143 1.00 97.38 180 PRO A C 1
ATOM 1450 O O . PRO A 1 180 ? 11.931 1.252 -22.078 1.00 97.38 180 PRO A O 1
ATOM 1453 N N . PHE A 1 181 ? 11.630 1.468 -24.301 1.00 97.25 181 PHE A N 1
ATOM 1454 C CA . PHE A 1 181 ? 12.368 2.713 -24.461 1.00 97.25 181 PHE A CA 1
ATOM 1455 C C . PHE A 1 181 ? 11.485 3.832 -25.000 1.00 97.25 181 PHE A C 1
ATOM 1457 O O . PHE A 1 181 ? 10.719 3.661 -25.955 1.00 97.25 181 PHE A O 1
ATOM 1464 N N . VAL A 1 182 ? 11.658 5.017 -24.424 1.00 95.81 182 VAL A N 1
ATOM 1465 C CA . VAL A 1 182 ? 10.984 6.245 -24.844 1.00 95.81 182 VAL A CA 1
ATOM 1466 C C . VAL A 1 182 ? 11.988 7.369 -25.048 1.00 95.81 182 VAL A C 1
ATOM 1468 O O . VAL A 1 182 ? 13.108 7.316 -24.547 1.00 95.81 182 VAL A O 1
ATOM 1471 N N . ILE A 1 183 ? 11.567 8.401 -25.769 1.00 95.50 183 ILE A N 1
ATOM 1472 C CA . ILE A 1 183 ? 12.288 9.668 -25.858 1.00 95.50 183 ILE A CA 1
ATOM 1473 C C . ILE A 1 183 ? 11.537 10.663 -24.981 1.00 95.50 183 ILE A C 1
ATOM 1475 O O . ILE A 1 183 ? 10.307 10.660 -24.949 1.00 95.50 183 ILE A O 1
ATOM 1479 N N . ASN A 1 184 ? 12.256 11.514 -24.259 1.00 94.56 184 ASN A N 1
ATOM 1480 C CA . ASN A 1 184 ? 11.669 12.547 -23.403 1.00 94.56 184 ASN A CA 1
ATOM 1481 C C . ASN A 1 184 ? 11.114 13.755 -24.188 1.00 94.56 184 ASN A C 1
ATOM 1483 O O . ASN A 1 184 ? 11.198 14.887 -23.727 1.00 94.56 184 ASN A O 1
ATOM 1487 N N . VAL A 1 185 ? 10.539 13.511 -25.364 1.00 93.06 185 VAL A N 1
ATOM 1488 C CA . VAL A 1 185 ? 9.940 14.515 -26.247 1.00 93.06 185 VAL A CA 1
ATOM 1489 C C . VAL A 1 185 ? 8.578 13.994 -26.690 1.00 93.06 185 VAL A C 1
ATOM 1491 O O . VAL A 1 185 ? 8.450 12.840 -27.107 1.00 93.06 185 VAL A O 1
ATOM 1494 N N . GLN A 1 186 ? 7.545 14.824 -26.576 1.00 89.88 186 GLN A N 1
ATOM 1495 C CA . GLN A 1 186 ? 6.181 14.431 -26.900 1.00 89.88 186 GLN A CA 1
ATOM 1496 C C . GLN A 1 186 ? 6.064 14.018 -28.372 1.00 89.88 186 GLN A C 1
ATOM 1498 O O . GLN A 1 186 ? 6.481 14.736 -29.274 1.00 89.88 186 GLN A O 1
ATOM 1503 N N . GLY A 1 187 ? 5.494 12.836 -28.616 1.00 87.75 187 GLY A N 1
ATOM 1504 C CA . GLY A 1 187 ? 5.299 12.303 -29.968 1.00 87.75 187 GLY A CA 1
ATOM 1505 C C . GLY A 1 187 ? 6.567 11.778 -30.652 1.00 87.75 187 GLY A C 1
ATOM 1506 O O . GLY A 1 187 ? 6.457 11.198 -31.729 1.00 87.75 187 GLY A O 1
ATOM 1507 N N . ALA A 1 188 ? 7.750 11.921 -30.044 1.00 91.12 188 ALA A N 1
ATOM 1508 C CA . ALA A 1 188 ? 8.976 11.346 -30.583 1.00 91.12 188 ALA A CA 1
ATOM 1509 C C . ALA A 1 188 ? 9.020 9.832 -30.337 1.00 91.12 188 ALA A C 1
ATOM 1511 O O . ALA A 1 188 ? 8.778 9.345 -29.226 1.00 91.12 188 ALA A O 1
ATOM 1512 N N . GLU A 1 189 ? 9.371 9.074 -31.374 1.00 91.12 189 GLU A N 1
ATOM 1513 C CA . GLU A 1 189 ? 9.442 7.618 -31.308 1.00 91.12 189 GLU A CA 1
ATOM 1514 C C . GLU A 1 189 ? 10.780 7.105 -31.818 1.00 91.12 189 GLU A C 1
ATOM 1516 O O . GLU A 1 189 ? 11.320 7.572 -32.818 1.00 91.12 189 GLU A O 1
ATOM 1521 N N . LEU A 1 190 ? 11.317 6.108 -31.118 1.00 91.06 190 LEU A N 1
ATOM 1522 C CA . LEU A 1 190 ? 12.475 5.378 -31.606 1.00 91.06 190 LEU A CA 1
ATOM 1523 C C . LEU A 1 190 ? 12.093 4.507 -32.803 1.00 91.06 190 LEU A C 1
ATOM 1525 O O . LEU A 1 190 ? 10.982 3.971 -32.825 1.00 91.06 190 LEU A O 1
ATOM 1529 N N . PRO A 1 191 ? 13.035 4.263 -33.733 1.00 89.62 191 PRO A N 1
ATOM 1530 C CA . PRO A 1 191 ? 12.870 3.221 -34.734 1.00 89.62 191 PRO A CA 1
ATOM 1531 C C . PRO A 1 191 ? 12.413 1.898 -34.083 1.00 89.62 191 PRO A C 1
ATOM 1533 O O . PRO A 1 191 ? 13.024 1.489 -33.087 1.00 89.62 191 PRO A O 1
ATOM 1536 N N . PRO A 1 192 ? 11.382 1.214 -34.626 1.00 90.50 192 PRO A N 1
ATOM 1537 C CA . PRO A 1 192 ? 10.728 0.082 -33.960 1.00 90.50 192 PRO A CA 1
ATOM 1538 C C . PRO A 1 192 ? 11.678 -1.019 -33.484 1.00 90.50 192 PRO A C 1
ATOM 1540 O O . PRO A 1 192 ? 11.515 -1.510 -32.367 1.00 90.50 192 PRO A O 1
ATOM 1543 N N . LYS A 1 193 ? 12.724 -1.320 -34.270 1.00 93.56 193 LYS A N 1
ATOM 1544 C CA . LYS A 1 193 ? 13.709 -2.377 -33.980 1.00 93.56 193 LYS A CA 1
ATOM 1545 C C . LYS A 1 193 ? 14.247 -2.345 -32.544 1.00 93.56 193 LYS A C 1
ATOM 1547 O O . LYS A 1 193 ? 14.353 -3.388 -31.913 1.00 93.56 193 LYS A O 1
ATOM 1552 N N . TYR A 1 194 ? 14.514 -1.158 -31.989 1.00 92.56 194 TYR A N 1
ATOM 1553 C CA . TYR A 1 194 ? 15.097 -1.038 -30.648 1.00 92.56 194 TYR A CA 1
ATOM 1554 C C . TYR A 1 194 ? 14.104 -1.431 -29.551 1.00 92.56 194 TYR A C 1
ATOM 1556 O O . TYR A 1 194 ? 14.485 -2.036 -28.553 1.00 92.56 194 TYR A O 1
ATOM 1564 N N . ASN A 1 195 ? 12.823 -1.099 -29.734 1.00 93.19 195 ASN A N 1
ATOM 1565 C CA . ASN A 1 195 ? 11.772 -1.514 -28.810 1.00 93.19 195 ASN A CA 1
ATOM 1566 C C . ASN A 1 195 ? 11.418 -2.996 -28.995 1.00 93.19 195 ASN A C 1
ATOM 1568 O O . ASN A 1 195 ? 11.133 -3.664 -28.008 1.00 93.19 195 ASN A O 1
ATOM 1572 N N . GLU A 1 196 ? 11.463 -3.528 -30.218 1.00 95.31 196 GLU A N 1
ATOM 1573 C CA . GLU A 1 196 ? 11.193 -4.946 -30.492 1.00 95.31 196 GLU A CA 1
ATOM 1574 C C . GLU A 1 196 ? 12.262 -5.872 -29.898 1.00 95.31 196 GLU A C 1
ATOM 1576 O O . GLU A 1 196 ? 11.922 -6.834 -29.204 1.00 95.31 196 GLU A O 1
ATOM 1581 N N . GLU A 1 197 ? 13.545 -5.553 -30.090 1.00 94.25 197 GLU A N 1
ATOM 1582 C CA . GLU A 1 197 ? 14.667 -6.295 -29.500 1.00 94.25 197 GLU A CA 1
ATOM 1583 C C . GLU A 1 197 ? 14.596 -6.281 -27.968 1.00 94.25 197 GLU A C 1
ATOM 1585 O O . GLU A 1 197 ? 14.621 -7.334 -27.324 1.00 94.25 197 GLU A O 1
ATOM 1590 N N . ALA A 1 198 ? 14.421 -5.094 -27.380 1.00 96.31 198 ALA A N 1
ATOM 1591 C CA . ALA A 1 198 ? 14.298 -4.925 -25.937 1.00 96.31 198 ALA A CA 1
ATOM 1592 C C . ALA A 1 198 ? 13.089 -5.675 -25.365 1.00 96.31 198 ALA A C 1
ATOM 1594 O O . ALA A 1 198 ? 13.199 -6.318 -24.322 1.00 96.31 198 ALA A O 1
ATOM 1595 N N . LYS A 1 199 ? 11.946 -5.644 -26.063 1.00 96.88 199 LYS A N 1
ATOM 1596 C CA . LYS A 1 199 ? 10.723 -6.352 -25.666 1.00 96.88 199 LYS A CA 1
ATOM 1597 C C . LYS A 1 199 ? 10.922 -7.865 -25.676 1.00 96.88 199 LYS A C 1
ATOM 1599 O O . LYS A 1 199 ? 10.474 -8.544 -24.754 1.00 96.88 199 LYS A O 1
ATOM 1604 N N . SER A 1 200 ? 11.617 -8.398 -26.681 1.00 96.50 200 SER A N 1
ATOM 1605 C CA . SER A 1 200 ? 11.961 -9.823 -26.728 1.00 96.50 200 SER A CA 1
ATOM 1606 C C . SER A 1 200 ? 12.897 -10.224 -25.581 1.00 96.50 200 SER A C 1
ATOM 1608 O O . SER A 1 200 ? 12.720 -11.288 -24.981 1.00 96.50 200 SER A O 1
ATOM 1610 N N . ALA A 1 201 ? 13.862 -9.365 -25.242 1.00 96.81 201 ALA A N 1
ATOM 1611 C CA . ALA A 1 201 ? 14.801 -9.610 -24.153 1.00 96.81 201 ALA A CA 1
ATOM 1612 C C . ALA A 1 201 ? 14.099 -9.635 -22.787 1.00 96.81 201 ALA A C 1
ATOM 1614 O O . ALA A 1 201 ? 14.193 -10.623 -22.061 1.00 96.81 201 ALA A O 1
ATOM 1615 N N . ILE A 1 202 ? 13.306 -8.608 -22.463 1.00 97.44 202 ILE A N 1
ATOM 1616 C CA . ILE A 1 202 ? 12.591 -8.562 -21.176 1.00 97.44 202 ILE A CA 1
ATOM 1617 C C . ILE A 1 202 ? 11.480 -9.603 -21.070 1.00 97.44 202 ILE A C 1
ATOM 1619 O O . ILE A 1 202 ? 11.142 -9.998 -19.961 1.00 97.44 202 ILE A O 1
ATOM 1623 N N . LYS A 1 203 ? 10.926 -10.084 -22.190 1.00 97.12 203 LYS A N 1
ATOM 1624 C CA . LYS A 1 203 ? 10.008 -11.227 -22.176 1.00 97.12 203 LYS A CA 1
ATOM 1625 C C . LYS A 1 203 ? 10.726 -12.502 -21.729 1.00 97.12 203 LYS A C 1
ATOM 1627 O O . LYS A 1 203 ? 10.216 -13.209 -20.870 1.00 97.12 203 LYS A O 1
ATOM 1632 N N . THR A 1 204 ? 11.922 -12.752 -22.261 1.00 97.19 204 THR A N 1
ATOM 1633 C CA . THR A 1 204 ? 12.766 -13.881 -21.833 1.00 97.19 204 THR A CA 1
ATOM 1634 C C . THR A 1 204 ? 13.107 -13.779 -20.345 1.00 97.19 204 THR A C 1
ATOM 1636 O O . THR A 1 204 ? 12.983 -14.756 -19.608 1.00 97.19 204 THR A O 1
ATOM 1639 N N . GLU A 1 205 ? 13.470 -12.584 -19.878 1.00 97.25 205 GLU A N 1
ATOM 1640 C CA . GLU A 1 205 ? 13.750 -12.362 -18.457 1.00 97.25 205 GLU A CA 1
ATOM 1641 C C . GLU A 1 205 ? 12.505 -12.506 -17.578 1.00 97.25 205 GLU A C 1
ATOM 1643 O O . GLU A 1 205 ? 12.581 -13.093 -16.501 1.00 97.25 205 GLU A O 1
ATOM 1648 N N . LEU A 1 206 ? 11.335 -12.062 -18.043 1.00 97.25 206 LEU A N 1
ATOM 1649 C CA . LEU A 1 206 ? 10.065 -12.287 -17.354 1.00 97.25 206 LEU A CA 1
ATOM 1650 C C . LEU A 1 206 ? 9.755 -13.784 -17.215 1.00 97.25 206 LEU A C 1
ATOM 1652 O O . LEU A 1 206 ? 9.337 -14.225 -16.143 1.00 97.25 206 LEU A O 1
ATOM 1656 N N . ASP A 1 207 ? 10.012 -14.581 -18.252 1.00 97.62 207 ASP A N 1
ATOM 1657 C CA . ASP A 1 207 ? 9.864 -16.037 -18.193 1.00 97.62 207 ASP A CA 1
ATOM 1658 C C . ASP A 1 207 ? 10.853 -16.662 -17.190 1.00 97.62 207 ASP A C 1
ATOM 1660 O O . ASP A 1 207 ? 10.485 -17.557 -16.424 1.00 97.62 207 ASP A O 1
ATOM 1664 N N . ASN A 1 208 ? 12.090 -16.157 -17.118 1.00 97.06 208 ASN A N 1
ATOM 1665 C CA . ASN A 1 208 ? 13.081 -16.585 -16.125 1.00 97.06 208 ASN A CA 1
ATOM 1666 C C . ASN A 1 208 ? 12.675 -16.224 -14.686 1.00 97.06 208 ASN A C 1
ATOM 1668 O O . ASN A 1 208 ? 12.833 -17.050 -13.782 1.00 97.06 208 ASN A O 1
ATOM 1672 N N . ILE A 1 209 ? 12.104 -15.037 -14.473 1.00 96.69 209 ILE A N 1
ATOM 1673 C CA . ILE A 1 209 ? 11.540 -14.608 -13.187 1.00 96.69 209 ILE A CA 1
ATOM 1674 C C . ILE A 1 209 ? 10.376 -15.512 -12.779 1.00 96.69 209 ILE A C 1
ATOM 1676 O O . ILE A 1 209 ? 10.319 -15.984 -11.642 1.00 96.69 209 ILE A O 1
ATOM 1680 N N . ASN A 1 210 ? 9.452 -15.784 -13.701 1.00 95.12 210 ASN A N 1
ATOM 1681 C CA . ASN A 1 210 ? 8.295 -16.637 -13.439 1.00 95.12 210 ASN A CA 1
ATOM 1682 C C . ASN A 1 210 ? 8.700 -18.092 -13.166 1.00 95.12 210 ASN A C 1
ATOM 1684 O O . ASN A 1 210 ? 8.057 -18.763 -12.363 1.00 95.12 210 ASN A O 1
ATOM 1688 N N . ALA A 1 211 ? 9.804 -18.553 -13.756 1.00 96.12 211 ALA A N 1
ATOM 1689 C CA . ALA A 1 211 ? 10.412 -19.849 -13.464 1.00 96.12 211 ALA A CA 1
ATOM 1690 C C . ALA A 1 211 ? 11.272 -19.872 -12.180 1.00 96.12 211 ALA A C 1
ATOM 1692 O O . ALA A 1 211 ? 11.860 -20.908 -11.871 1.00 96.12 211 ALA A O 1
ATOM 1693 N N . GLY A 1 212 ? 11.388 -18.756 -11.449 1.00 94.12 212 GLY A N 1
ATOM 1694 C CA . GLY A 1 212 ? 12.163 -18.664 -10.206 1.00 94.12 212 GLY A CA 1
ATOM 1695 C C . GLY A 1 212 ? 13.684 -18.699 -10.394 1.00 94.12 212 GLY A C 1
ATOM 1696 O O . GLY A 1 212 ? 14.410 -18.972 -9.443 1.00 94.12 212 GLY A O 1
ATOM 1697 N N . ARG A 1 213 ? 14.183 -18.441 -11.610 1.00 95.00 213 ARG A N 1
ATOM 1698 C CA . ARG A 1 213 ? 15.625 -18.447 -11.928 1.00 95.00 213 ARG A CA 1
ATOM 1699 C C . ARG A 1 213 ? 16.318 -17.119 -11.628 1.00 95.00 213 ARG A C 1
ATOM 1701 O O . ARG A 1 213 ? 17.540 -17.040 -11.695 1.00 95.00 213 ARG A O 1
ATOM 1708 N N . VAL A 1 214 ? 15.537 -16.086 -11.327 1.00 94.06 214 VAL A N 1
ATOM 1709 C CA . VAL A 1 214 ? 15.999 -14.717 -11.102 1.00 94.06 214 VAL A CA 1
ATOM 1710 C C . VAL A 1 214 ? 15.641 -14.284 -9.688 1.00 94.06 214 VAL A C 1
ATOM 1712 O O . VAL A 1 214 ? 14.485 -14.380 -9.277 1.00 94.06 214 VAL A O 1
ATOM 1715 N N . ASP A 1 215 ? 16.627 -13.749 -8.971 1.00 91.94 215 ASP A N 1
ATOM 1716 C CA . ASP A 1 215 ? 16.405 -13.062 -7.701 1.00 91.94 215 ASP A CA 1
ATOM 1717 C C . ASP A 1 215 ? 16.099 -11.577 -7.946 1.00 91.94 215 ASP A C 1
ATOM 1719 O O . ASP A 1 215 ? 16.966 -10.795 -8.350 1.00 91.94 215 ASP A O 1
ATOM 1723 N N . LEU A 1 216 ? 14.848 -11.191 -7.683 1.00 92.00 216 LEU A N 1
ATOM 1724 C CA . LEU A 1 216 ? 14.364 -9.819 -7.839 1.00 92.00 216 LEU A CA 1
ATOM 1725 C C . LEU A 1 216 ? 15.012 -8.840 -6.844 1.00 92.00 216 LEU A C 1
ATOM 1727 O O . LEU A 1 216 ? 15.052 -7.636 -7.109 1.00 92.00 216 LEU A O 1
ATOM 1731 N N . ASN A 1 217 ? 15.561 -9.324 -5.724 1.00 88.94 217 ASN A N 1
ATOM 1732 C CA . ASN A 1 217 ? 16.180 -8.460 -4.717 1.00 88.94 217 ASN A CA 1
ATOM 1733 C C . ASN A 1 217 ? 17.447 -7.768 -5.226 1.00 88.94 217 ASN A C 1
ATOM 1735 O O . ASN A 1 217 ? 17.775 -6.681 -4.744 1.00 88.94 217 ASN A O 1
ATOM 1739 N N . ASN A 1 218 ? 18.102 -8.319 -6.251 1.00 86.88 218 ASN A N 1
ATOM 1740 C CA . ASN A 1 218 ? 19.272 -7.715 -6.893 1.00 86.88 218 ASN A CA 1
ATOM 1741 C C . ASN A 1 218 ? 18.995 -6.330 -7.506 1.00 86.88 218 ASN A C 1
ATOM 1743 O O . ASN A 1 218 ? 19.925 -5.560 -7.739 1.00 86.88 218 ASN A O 1
ATOM 1747 N N . ALA A 1 219 ? 17.726 -5.995 -7.756 1.00 88.88 219 ALA A N 1
ATOM 1748 C CA . ALA A 1 219 ? 17.306 -4.697 -8.279 1.00 88.88 219 ALA A CA 1
ATOM 1749 C C . ALA A 1 219 ? 16.460 -3.880 -7.285 1.00 88.88 219 ALA A C 1
ATOM 1751 O O . ALA A 1 219 ? 15.922 -2.837 -7.648 1.00 88.88 219 ALA A O 1
ATOM 1752 N N . SER A 1 220 ? 16.343 -4.311 -6.026 1.00 85.50 220 SER A N 1
ATOM 1753 C CA . SER A 1 220 ? 15.515 -3.642 -5.006 1.00 85.50 220 SER A CA 1
ATOM 1754 C C . SER A 1 220 ? 15.864 -2.156 -4.819 1.00 85.50 220 SER A C 1
ATOM 1756 O O . SER A 1 220 ? 14.966 -1.307 -4.781 1.00 85.50 220 SER A O 1
ATOM 1758 N N . ASN A 1 221 ? 17.164 -1.849 -4.801 1.00 90.94 221 ASN A N 1
ATOM 1759 C CA . ASN A 1 221 ? 17.718 -0.498 -4.661 1.00 90.94 221 ASN A CA 1
ATOM 1760 C C . ASN A 1 221 ? 17.912 0.230 -6.001 1.00 90.94 221 ASN A C 1
ATOM 1762 O O . ASN A 1 221 ? 18.463 1.326 -6.020 1.00 90.94 221 ASN A O 1
ATOM 1766 N N . PHE A 1 222 ? 17.520 -0.373 -7.127 1.00 95.06 222 PHE A N 1
ATOM 1767 C CA . PHE A 1 222 ? 17.633 0.288 -8.420 1.00 95.06 222 PHE A CA 1
ATOM 1768 C C . PHE A 1 222 ? 16.615 1.425 -8.519 1.00 95.06 222 PHE A C 1
ATOM 1770 O O . PHE A 1 222 ? 15.410 1.227 -8.323 1.00 95.06 222 PHE A O 1
ATOM 1777 N N . GLU A 1 223 ? 17.118 2.604 -8.863 1.00 94.06 223 GLU A N 1
ATOM 1778 C CA . GLU A 1 223 ? 16.320 3.771 -9.197 1.00 94.06 223 GLU A CA 1
ATOM 1779 C C . GLU A 1 223 ? 16.401 3.998 -10.700 1.00 94.06 223 GLU A C 1
ATOM 1781 O O . GLU A 1 223 ? 17.483 4.138 -11.272 1.00 94.06 223 GLU A O 1
ATOM 1786 N N . ILE A 1 224 ? 15.238 4.012 -11.345 1.00 93.19 224 ILE A 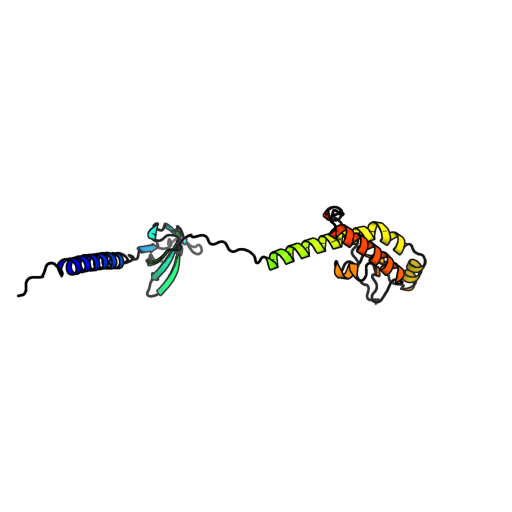N 1
ATOM 1787 C CA . ILE A 1 224 ? 15.164 4.324 -12.764 1.00 93.19 224 ILE A CA 1
ATOM 1788 C C . ILE A 1 224 ? 15.499 5.800 -12.988 1.00 93.19 224 ILE A C 1
ATOM 1790 O O . ILE A 1 224 ? 15.059 6.670 -12.232 1.00 93.19 224 ILE A O 1
ATOM 1794 N N . GLU A 1 225 ? 16.256 6.084 -14.048 1.00 93.62 225 GLU A N 1
ATOM 1795 C CA . GLU A 1 225 ? 16.570 7.454 -14.445 1.00 93.62 225 GLU A CA 1
ATOM 1796 C C . GLU A 1 225 ? 15.272 8.245 -14.673 1.00 93.62 225 GLU A C 1
ATOM 1798 O O . GLU A 1 225 ? 14.411 7.863 -15.470 1.00 93.62 225 GLU A O 1
ATOM 1803 N N . ASN A 1 226 ? 15.117 9.351 -13.948 1.00 91.44 226 ASN A N 1
ATOM 1804 C CA . ASN A 1 226 ? 13.929 10.185 -14.044 1.00 91.44 226 ASN A CA 1
ATOM 1805 C C . ASN A 1 226 ? 14.038 11.148 -15.238 1.00 91.44 226 ASN A C 1
ATOM 1807 O O . ASN A 1 226 ? 15.080 11.761 -15.455 1.00 91.44 226 ASN A O 1
ATOM 1811 N N . TYR A 1 227 ? 12.944 11.325 -15.980 1.00 91.75 227 TYR A N 1
ATOM 1812 C CA . TYR A 1 227 ? 12.856 12.256 -17.111 1.00 91.75 227 TYR A CA 1
ATOM 1813 C C . TYR A 1 227 ? 11.481 12.920 -17.185 1.00 91.75 227 TYR A C 1
ATOM 1815 O O . TYR A 1 227 ? 10.478 12.337 -16.774 1.00 91.75 227 TYR A O 1
ATOM 1823 N N . PHE A 1 228 ? 11.409 14.126 -17.736 1.00 89.69 228 PHE A N 1
ATOM 1824 C CA . PHE A 1 228 ? 10.148 14.813 -18.022 1.00 89.69 228 PHE A CA 1
ATOM 1825 C C . PHE A 1 228 ? 9.931 14.846 -19.527 1.00 89.69 228 PHE A C 1
ATOM 1827 O O . PHE A 1 228 ? 10.888 15.050 -20.266 1.00 89.69 228 PHE A O 1
ATOM 1834 N N . ILE A 1 229 ? 8.697 14.614 -19.974 1.00 87.62 229 ILE A N 1
ATOM 1835 C CA . ILE A 1 229 ? 8.359 14.747 -21.391 1.00 87.62 229 ILE A CA 1
ATOM 1836 C C . ILE A 1 229 ? 8.318 16.237 -21.726 1.00 87.62 229 ILE A C 1
ATOM 1838 O O . ILE A 1 229 ? 7.474 16.959 -21.196 1.00 87.62 229 ILE A O 1
ATOM 1842 N N . ASP A 1 230 ? 9.218 16.682 -22.597 1.00 83.56 230 ASP A N 1
ATOM 1843 C CA . ASP A 1 230 ? 9.170 18.021 -23.169 1.00 83.56 230 ASP A CA 1
ATOM 1844 C C . ASP A 1 230 ? 8.056 18.088 -24.226 1.00 83.56 230 ASP A C 1
ATOM 1846 O O . ASP A 1 230 ? 7.956 17.217 -25.095 1.00 83.56 230 ASP A O 1
ATOM 1850 N N . SER A 1 231 ? 7.189 19.097 -24.119 1.00 78.06 231 SER A N 1
ATOM 1851 C CA . SER A 1 231 ? 6.068 19.325 -25.045 1.00 78.06 231 SER A CA 1
ATOM 1852 C C . SER A 1 231 ? 6.439 20.240 -26.224 1.00 78.06 231 SER A C 1
ATOM 1854 O O . SER A 1 231 ? 5.603 20.451 -27.096 1.00 78.06 231 SER A O 1
ATOM 1856 N N . GLY A 1 232 ? 7.675 20.755 -26.272 1.00 61.56 232 GLY A N 1
ATOM 1857 C CA . GLY A 1 232 ? 8.220 21.509 -27.402 1.00 61.56 232 GLY A CA 1
ATOM 1858 C C . GLY A 1 232 ? 7.626 22.909 -27.573 1.00 61.56 232 GLY A C 1
ATOM 1859 O O . GLY A 1 232 ? 7.028 23.183 -28.613 1.00 61.56 232 GLY A O 1
ATOM 1860 N N . VAL A 1 233 ? 7.790 23.783 -26.569 1.00 52.19 233 VAL A N 1
ATOM 1861 C CA . VAL A 1 233 ? 7.475 25.225 -26.691 1.00 52.19 233 VAL A CA 1
ATOM 1862 C C . VAL A 1 233 ? 8.688 26.004 -27.181 1.00 52.19 233 VAL A C 1
ATOM 1864 O O . VAL A 1 233 ? 9.760 25.859 -26.553 1.00 52.19 233 VAL A O 1
#